Protein AF-A0A0A2TGH3-F1 (afdb_monomer)

pLDDT: mean 75.57, std 22.84, range [33.62, 98.5]

Nearest PDB structures (foldseek):
  4aca-assembly2_B  TM=1.864E-01  e=7.805E-01  Methanococcus maripaludis
  1w52-assembly1_X  TM=3.396E-01  e=7.929E+00  Equus caballus

Radius of gyration: 31.62 Å; Cα contacts (8 Å, |Δi|>4): 284; chains: 1; bounding box: 72×84×77 Å

Solvent-accessible surface area (backbone atoms only — not comparable to full-atom values): 11710 Å² total; per-residue (Å²): 134,77,78,82,55,63,47,76,42,52,28,31,42,58,49,90,92,53,73,42,41,33,41,36,36,44,36,71,84,21,36,36,40,34,44,32,42,36,69,66,49,50,81,80,49,62,92,92,52,72,50,38,43,33,31,28,42,18,45,100,79,68,79,51,41,38,62,57,34,63,39,43,78,77,56,95,45,29,30,39,26,70,43,74,49,97,58,85,51,84,83,54,88,36,46,36,32,20,42,30,44,84,93,65,76,51,52,46,85,84,41,62,64,48,31,27,50,61,71,80,78,60,101,78,72,86,78,74,88,82,84,91,80,79,90,83,91,76,87,83,84,88,76,88,82,87,82,89,84,86,89,86,90,81,86,90,82,87,88,88,84,90,87,85,84,84,86,87,92,86,84,89,88,84,84,85,83,90,134

Sequence (179 aa):
YNQGQARQLILQAAQQGIIGNGVATISPDNSFLLIANLPAPQTFLGQGQTGMYASYLVDDKGKTGFLAGVLRSVGNGVYRAHFHSQVPLHHYSRVVVSVENPAQLGQAPNGPIILKVKEPMGMMTFLTPMKNTATTVWGKISGLINGRKKPAINPEAAPISPELLQSLNQMDVDPEPKK

Structure (mmCIF, N/CA/C/O backbone):
data_AF-A0A0A2TGH3-F1
#
_entry.id   AF-A0A0A2TGH3-F1
#
loop_
_atom_site.group_PDB
_atom_site.id
_atom_site.type_symbol
_atom_site.label_atom_id
_atom_site.label_alt_id
_atom_site.label_comp_id
_atom_site.label_asym_id
_atom_site.label_entity_id
_atom_site.label_seq_id
_atom_site.pdbx_PDB_ins_code
_atom_site.Cartn_x
_atom_site.Cartn_y
_atom_site.Cartn_z
_atom_site.occupancy
_atom_site.B_iso_or_equiv
_atom_site.auth_seq_id
_atom_site.auth_comp_id
_atom_site.auth_asym_id
_atom_site.auth_atom_id
_atom_site.pdbx_PDB_model_num
ATOM 1 N N . TYR A 1 1 ? 21.082 -9.473 -12.783 1.00 45.28 1 TYR A N 1
ATOM 2 C CA . TYR A 1 1 ? 19.942 -8.557 -12.989 1.00 45.28 1 TYR A CA 1
ATOM 3 C C . TYR A 1 1 ? 18.894 -9.305 -13.811 1.00 45.28 1 TYR A C 1
ATOM 5 O O . TYR A 1 1 ? 19.107 -9.487 -14.997 1.00 45.28 1 TYR A O 1
ATOM 13 N N . ASN A 1 2 ? 17.819 -9.816 -13.197 1.00 49.53 2 ASN A N 1
ATOM 14 C CA . ASN A 1 2 ? 16.713 -10.458 -13.927 1.00 49.53 2 ASN A CA 1
ATOM 15 C C . ASN A 1 2 ? 15.704 -9.375 -14.333 1.00 49.53 2 ASN A C 1
ATOM 17 O O . ASN A 1 2 ? 14.806 -9.054 -13.564 1.00 49.53 2 ASN A O 1
ATOM 21 N N . GLN A 1 3 ? 15.887 -8.769 -15.509 1.00 58.94 3 GLN A N 1
ATOM 22 C CA . GLN A 1 3 ? 15.036 -7.671 -16.002 1.00 58.94 3 GLN A CA 1
ATOM 23 C C . GLN A 1 3 ? 13.631 -8.116 -16.465 1.00 58.94 3 GLN A C 1
ATOM 25 O O . GLN A 1 3 ? 12.808 -7.266 -16.777 1.00 58.94 3 GLN A O 1
ATOM 30 N N . GLY A 1 4 ? 13.331 -9.421 -16.490 1.00 67.44 4 GLY A N 1
ATOM 31 C CA . GLY A 1 4 ? 12.065 -9.948 -17.022 1.00 67.44 4 GLY A CA 1
ATOM 32 C C . GLY A 1 4 ? 11.062 -10.478 -15.993 1.00 67.44 4 GLY A C 1
ATOM 33 O O . GLY A 1 4 ? 9.988 -10.917 -16.387 1.00 67.44 4 GLY A O 1
ATOM 34 N N . GLN A 1 5 ? 11.384 -10.486 -14.697 1.00 82.31 5 GLN A N 1
ATOM 35 C CA . GLN A 1 5 ? 10.508 -11.074 -13.676 1.00 82.31 5 GLN A CA 1
ATOM 36 C C . GLN A 1 5 ? 9.927 -10.006 -12.756 1.00 82.31 5 GLN A C 1
ATOM 38 O O . GLN A 1 5 ? 10.646 -9.129 -12.274 1.00 82.31 5 GLN A O 1
ATOM 43 N N . ALA A 1 6 ? 8.623 -10.108 -12.493 1.0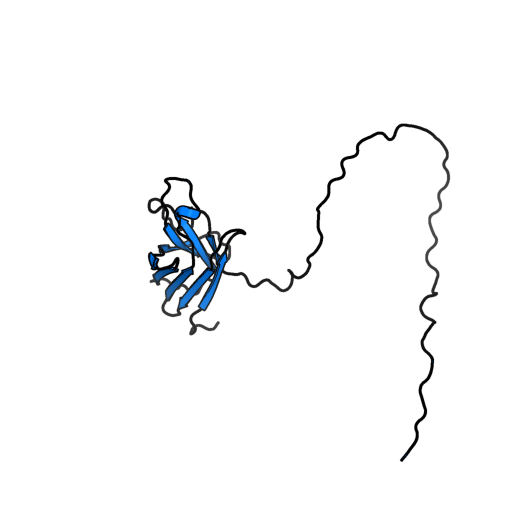0 88.12 6 ALA A N 1
ATOM 44 C CA . ALA A 1 6 ? 7.971 -9.297 -11.479 1.00 88.12 6 ALA A CA 1
ATOM 45 C C . ALA A 1 6 ? 8.606 -9.572 -10.109 1.00 88.12 6 ALA A C 1
ATOM 47 O O . ALA A 1 6 ? 8.783 -10.721 -9.701 1.00 88.12 6 ALA A O 1
ATOM 48 N N . ARG A 1 7 ? 8.966 -8.503 -9.400 1.00 91.62 7 ARG A N 1
ATOM 49 C CA . ARG A 1 7 ? 9.528 -8.571 -8.055 1.00 91.62 7 ARG A CA 1
ATOM 50 C C . ARG A 1 7 ? 8.394 -8.580 -7.048 1.00 91.62 7 ARG A C 1
ATOM 52 O O . ARG A 1 7 ? 7.662 -7.600 -6.932 1.00 91.62 7 ARG A O 1
ATOM 59 N N . GLN A 1 8 ? 8.307 -9.650 -6.274 1.00 94.25 8 GLN A N 1
ATOM 60 C CA . GLN A 1 8 ? 7.406 -9.733 -5.136 1.00 94.25 8 GLN A CA 1
ATOM 61 C C . GLN A 1 8 ? 8.137 -9.318 -3.853 1.00 94.25 8 GLN A C 1
ATOM 63 O O . GLN A 1 8 ? 9.238 -9.787 -3.568 1.00 94.25 8 GLN A O 1
ATOM 68 N N . LEU A 1 9 ? 7.518 -8.440 -3.073 1.00 94.12 9 LEU A N 1
ATOM 69 C CA . LEU A 1 9 ? 7.994 -7.961 -1.783 1.00 94.12 9 LEU A CA 1
ATOM 70 C C . LEU A 1 9 ? 6.972 -8.363 -0.724 1.00 94.12 9 LEU A C 1
ATOM 72 O O . LEU A 1 9 ? 5.796 -8.013 -0.820 1.00 94.12 9 LEU A O 1
ATOM 76 N N . ILE A 1 10 ? 7.414 -9.100 0.289 1.00 96.50 10 ILE A N 1
ATOM 77 C CA . ILE A 1 10 ? 6.561 -9.494 1.411 1.00 96.50 10 ILE A CA 1
ATOM 78 C C . ILE A 1 10 ? 6.609 -8.376 2.443 1.00 96.50 10 ILE A C 1
ATOM 80 O O . ILE A 1 10 ? 7.692 -7.965 2.851 1.00 96.50 10 ILE A O 1
ATOM 84 N N . LEU A 1 11 ? 5.450 -7.891 2.872 1.00 96.62 11 LEU A N 1
ATOM 85 C CA . LEU A 1 11 ? 5.320 -6.875 3.904 1.00 96.62 11 LEU A CA 1
ATOM 86 C C . LEU A 1 11 ? 4.866 -7.510 5.219 1.00 96.62 11 LEU A C 1
ATOM 88 O O . LEU A 1 11 ? 3.989 -8.375 5.248 1.00 96.62 11 LEU A O 1
ATOM 92 N N . GLN A 1 12 ? 5.444 -7.026 6.310 1.00 95.81 12 GLN A N 1
ATOM 93 C CA . GLN A 1 12 ? 5.114 -7.410 7.677 1.00 95.81 12 GLN A CA 1
ATOM 94 C C . GLN A 1 12 ? 4.811 -6.174 8.522 1.00 95.81 12 GLN A C 1
ATOM 96 O O . GLN A 1 12 ? 5.193 -5.056 8.161 1.00 95.81 12 GLN A O 1
ATOM 101 N N . ALA A 1 13 ? 4.167 -6.398 9.664 1.00 95.81 13 ALA A N 1
ATOM 102 C CA . ALA A 1 13 ? 3.980 -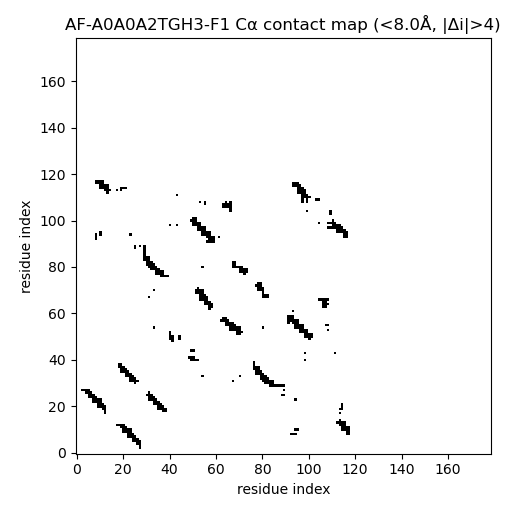5.399 10.703 1.00 95.81 13 ALA A CA 1
ATOM 103 C C . ALA A 1 13 ? 5.282 -4.632 10.996 1.00 95.81 13 ALA A C 1
ATOM 105 O O . ALA A 1 13 ? 6.345 -5.216 11.227 1.00 95.81 13 ALA A O 1
ATOM 106 N N . ALA A 1 14 ? 5.202 -3.305 10.967 1.00 92.81 14 ALA A N 1
ATOM 107 C CA . ALA A 1 14 ? 6.350 -2.439 11.195 1.00 92.81 14 ALA A CA 1
ATOM 108 C C . ALA A 1 14 ? 6.780 -2.409 12.668 1.00 92.81 14 ALA A C 1
ATOM 110 O O . ALA A 1 14 ? 7.953 -2.149 12.947 1.00 92.81 14 ALA A O 1
ATOM 111 N N . GLN A 1 15 ? 5.847 -2.691 13.582 1.00 90.19 15 GLN A N 1
ATOM 112 C CA . GLN A 1 15 ? 6.027 -2.675 15.032 1.00 90.19 15 GLN A CA 1
ATOM 113 C C . GLN A 1 15 ? 5.278 -3.845 15.684 1.00 90.19 15 GLN A C 1
ATOM 115 O O . GLN A 1 15 ? 4.330 -4.390 15.114 1.00 90.19 15 GLN A O 1
ATOM 120 N N . GLN A 1 16 ? 5.700 -4.227 16.891 1.00 87.25 16 GLN A N 1
ATOM 121 C CA . GLN A 1 16 ? 4.989 -5.222 17.697 1.00 87.25 16 GLN A CA 1
ATOM 122 C C . GLN A 1 16 ? 3.585 -4.714 18.060 1.00 87.25 16 GLN A C 1
ATOM 124 O O . GLN A 1 16 ? 3.392 -3.525 18.292 1.00 87.25 16 GLN A O 1
ATOM 129 N N . GLY A 1 17 ? 2.603 -5.618 18.094 1.00 87.38 17 GLY A N 1
ATOM 130 C CA . GLY A 1 17 ? 1.202 -5.286 18.387 1.00 87.38 17 GLY A CA 1
ATOM 131 C C . GLY A 1 17 ? 0.368 -4.875 17.169 1.00 87.38 17 GLY A C 1
ATOM 132 O O . GLY A 1 17 ? -0.855 -4.829 17.263 1.00 87.38 17 GLY A O 1
ATOM 133 N N . ILE A 1 18 ? 0.990 -4.649 16.008 1.00 92.12 18 ILE A N 1
ATOM 134 C CA . ILE A 1 18 ? 0.271 -4.464 14.745 1.00 92.12 18 ILE A CA 1
ATOM 135 C C . ILE A 1 18 ? -0.035 -5.839 14.147 1.00 92.12 18 ILE A C 1
ATOM 137 O O . ILE A 1 18 ? 0.873 -6.615 13.848 1.00 92.12 18 ILE A O 1
ATOM 141 N N . ILE A 1 19 ? -1.318 -6.132 13.942 1.00 93.19 19 ILE A N 1
ATOM 142 C CA . ILE A 1 19 ? -1.763 -7.331 13.227 1.00 93.19 19 ILE A CA 1
ATOM 143 C C . ILE A 1 19 ? -1.940 -6.950 11.763 1.00 93.19 19 ILE A C 1
ATOM 145 O O . ILE A 1 19 ? -2.837 -6.184 11.418 1.00 93.19 19 ILE A O 1
ATOM 149 N N . GLY A 1 20 ? -1.071 -7.467 10.903 1.00 95.19 20 GLY A N 1
ATOM 150 C CA . GLY A 1 20 ? -1.199 -7.241 9.476 1.00 95.19 20 GLY A CA 1
ATOM 151 C C . GLY A 1 20 ? -0.047 -7.796 8.663 1.00 95.19 20 GLY A C 1
ATOM 152 O O . GLY A 1 20 ? 1.081 -7.952 9.137 1.00 95.19 20 GLY A O 1
ATOM 153 N N . ASN A 1 21 ? -0.348 -8.079 7.407 1.00 97.00 21 ASN A N 1
ATOM 154 C CA . ASN A 1 21 ? 0.604 -8.558 6.422 1.00 97.00 21 ASN A CA 1
ATOM 155 C C . ASN A 1 21 ? 0.213 -8.048 5.041 1.00 97.00 21 ASN A C 1
ATOM 157 O O . ASN A 1 21 ? -0.927 -7.657 4.796 1.00 97.00 21 ASN A O 1
ATOM 161 N N . GLY A 1 22 ? 1.162 -8.064 4.119 1.00 97.50 22 GLY A N 1
ATOM 162 C CA . GLY A 1 22 ? 0.870 -7.690 2.749 1.00 97.50 22 GLY A CA 1
ATOM 163 C C . GLY A 1 22 ? 1.888 -8.223 1.771 1.00 97.50 22 GLY A C 1
ATOM 164 O O . GLY A 1 22 ? 2.916 -8.790 2.138 1.00 97.50 22 GLY A O 1
ATOM 165 N N . VAL A 1 23 ? 1.579 -8.027 0.504 1.00 98.00 23 VAL A N 1
ATOM 166 C CA . VAL A 1 23 ? 2.438 -8.365 -0.616 1.00 98.00 23 VAL A CA 1
ATOM 167 C C . VAL A 1 23 ? 2.372 -7.211 -1.598 1.00 98.00 23 VAL A C 1
ATOM 169 O O . VAL A 1 23 ? 1.283 -6.811 -2.009 1.00 98.00 23 VAL A O 1
ATOM 172 N N . ALA A 1 24 ? 3.535 -6.696 -1.979 1.00 97.06 24 ALA A N 1
ATOM 173 C CA . ALA A 1 24 ? 3.677 -5.795 -3.109 1.00 97.06 24 ALA A CA 1
ATOM 174 C C . ALA A 1 24 ? 4.308 -6.540 -4.284 1.00 97.06 24 ALA A C 1
ATOM 176 O O . ALA A 1 24 ? 5.195 -7.367 -4.097 1.00 97.06 24 ALA A O 1
ATOM 177 N N . THR A 1 25 ? 3.866 -6.238 -5.494 1.00 96.25 25 THR A N 1
ATOM 178 C CA . THR A 1 25 ? 4.426 -6.753 -6.739 1.00 96.25 25 THR A CA 1
ATOM 179 C C . THR A 1 25 ? 4.798 -5.564 -7.607 1.00 96.25 25 THR A C 1
ATOM 181 O O . THR A 1 25 ? 3.950 -4.716 -7.875 1.00 96.25 25 THR A O 1
ATOM 184 N N . ILE A 1 26 ? 6.064 -5.495 -8.013 1.00 94.12 26 ILE A N 1
ATOM 185 C CA . ILE A 1 26 ? 6.584 -4.520 -8.974 1.00 94.12 26 ILE A CA 1
ATOM 186 C C . ILE A 1 26 ? 6.898 -5.286 -10.251 1.00 94.12 26 ILE A C 1
ATOM 188 O O . ILE A 1 26 ? 7.810 -6.115 -10.276 1.00 94.12 26 ILE A O 1
ATOM 192 N N . SER A 1 27 ? 6.133 -5.026 -11.298 1.00 93.06 27 SER A N 1
ATOM 193 C CA . SER A 1 27 ? 6.267 -5.706 -12.580 1.00 93.06 27 SER A CA 1
ATOM 194 C C . SER A 1 27 ? 7.251 -4.973 -13.512 1.00 93.06 27 SER A C 1
ATOM 196 O O . SER A 1 27 ? 7.487 -3.773 -13.341 1.00 93.06 27 SER A O 1
ATOM 198 N N . PRO A 1 28 ? 7.852 -5.666 -14.502 1.00 90.94 28 PRO A N 1
ATOM 199 C CA . PRO A 1 28 ? 8.794 -5.053 -15.449 1.00 90.94 28 PRO A CA 1
ATOM 200 C C . PRO A 1 28 ? 8.176 -3.965 -16.336 1.00 90.94 28 PRO A C 1
ATOM 202 O O . PRO A 1 28 ? 8.888 -3.110 -16.852 1.00 90.94 28 PRO A O 1
ATOM 205 N N . ASP A 1 29 ? 6.855 -3.983 -16.494 1.00 92.06 29 ASP A N 1
ATOM 206 C CA . ASP A 1 29 ? 6.056 -2.988 -17.211 1.00 92.06 29 ASP A CA 1
ATOM 207 C C . ASP A 1 29 ? 5.794 -1.714 -16.383 1.00 92.06 29 ASP A C 1
ATOM 209 O O . ASP A 1 29 ? 4.963 -0.905 -16.769 1.00 92.06 29 ASP A O 1
ATOM 213 N N . ASN A 1 30 ? 6.471 -1.525 -15.245 1.00 92.75 30 ASN A N 1
ATOM 214 C CA . ASN A 1 30 ? 6.256 -0.417 -14.304 1.00 92.75 30 ASN A CA 1
ATOM 215 C C . ASN A 1 30 ? 4.874 -0.398 -13.634 1.00 92.75 30 ASN A C 1
ATOM 217 O O . ASN A 1 30 ? 4.466 0.624 -13.073 1.00 92.75 30 ASN A O 1
ATOM 221 N N . SER A 1 31 ? 4.173 -1.531 -13.632 1.00 94.44 31 SER A N 1
ATOM 222 C CA . SER A 1 31 ? 2.960 -1.706 -12.841 1.00 94.44 31 SER A CA 1
ATOM 223 C C . SER A 1 31 ? 3.304 -2.079 -11.397 1.00 94.44 31 SER A C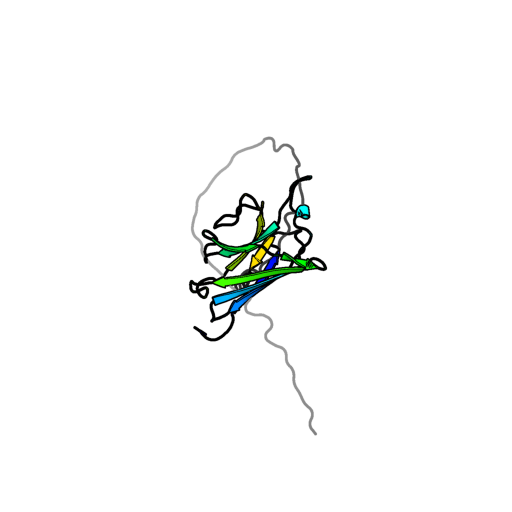 1
ATOM 225 O O . SER A 1 31 ? 4.195 -2.889 -11.127 1.00 94.44 31 SER A O 1
ATOM 227 N N . PHE A 1 32 ? 2.568 -1.499 -10.454 1.00 96.06 32 PHE A N 1
ATOM 228 C CA . PHE A 1 32 ? 2.652 -1.806 -9.033 1.00 96.06 32 PHE A CA 1
ATOM 229 C C . PHE A 1 32 ? 1.299 -2.277 -8.521 1.00 96.06 32 PHE A C 1
ATOM 231 O O . PHE A 1 32 ? 0.269 -1.639 -8.747 1.00 96.06 32 PHE A O 1
ATOM 238 N N . LEU A 1 33 ? 1.319 -3.367 -7.765 1.00 97.25 33 LEU A N 1
ATOM 239 C CA . LEU A 1 33 ? 0.159 -3.901 -7.070 1.00 97.25 33 LEU A CA 1
ATOM 240 C C . LEU A 1 33 ? 0.531 -4.172 -5.620 1.00 97.25 33 LEU A C 1
ATOM 242 O O . LEU A 1 33 ? 1.493 -4.885 -5.358 1.00 97.25 33 LEU A O 1
ATOM 246 N N . LEU A 1 34 ? -0.264 -3.675 -4.680 1.00 98.25 34 LEU A N 1
ATOM 247 C CA . LEU A 1 34 ? -0.147 -4.016 -3.270 1.00 98.25 34 LEU A CA 1
ATOM 248 C C . LEU A 1 34 ? -1.477 -4.534 -2.747 1.00 98.25 34 LEU A C 1
ATOM 250 O O . LEU A 1 34 ? -2.517 -3.914 -2.958 1.00 98.25 34 LEU A O 1
ATOM 254 N N . ILE A 1 35 ? -1.421 -5.662 -2.046 1.00 98.19 35 ILE A N 1
ATOM 255 C CA . ILE A 1 35 ? -2.544 -6.253 -1.320 1.00 98.19 35 ILE A CA 1
ATOM 256 C C . ILE A 1 35 ? -2.105 -6.418 0.130 1.00 98.19 35 ILE A C 1
ATOM 258 O O . ILE A 1 35 ? -1.049 -6.990 0.395 1.00 98.19 35 ILE A O 1
ATOM 262 N N . ALA A 1 36 ? -2.904 -5.921 1.067 1.00 98.25 36 ALA A N 1
ATOM 263 C CA . ALA A 1 36 ? -2.624 -6.005 2.492 1.00 98.25 36 ALA A CA 1
ATOM 264 C C . ALA A 1 36 ? -3.862 -6.452 3.265 1.00 98.25 36 ALA A C 1
ATOM 266 O O . ALA A 1 36 ? -4.969 -6.028 2.949 1.00 98.25 36 ALA A O 1
ATOM 267 N N . ASN A 1 37 ? -3.664 -7.281 4.284 1.00 98.06 37 ASN A N 1
ATOM 268 C CA . ASN A 1 37 ? -4.662 -7.577 5.298 1.00 98.06 37 ASN A CA 1
ATOM 269 C C . ASN A 1 37 ? -4.326 -6.755 6.544 1.00 98.06 37 ASN A C 1
ATOM 271 O O . ASN A 1 37 ? -3.246 -6.901 7.123 1.00 98.06 37 ASN A O 1
ATOM 275 N N . LEU A 1 38 ? -5.223 -5.841 6.888 1.00 97.06 38 LEU A N 1
ATOM 276 C CA . LEU A 1 38 ? -5.057 -4.836 7.922 1.00 97.06 38 LEU A CA 1
ATOM 277 C C . LEU A 1 38 ? -6.397 -4.595 8.632 1.00 97.06 38 LEU A C 1
ATOM 279 O O . LEU A 1 38 ? -7.461 -4.713 8.021 1.00 97.06 38 LEU A O 1
ATOM 283 N N . PRO A 1 39 ? -6.383 -4.190 9.910 1.00 95.81 39 PRO A N 1
ATOM 284 C CA . PRO A 1 39 ? -7.582 -3.681 10.564 1.00 95.81 39 PRO A CA 1
ATOM 285 C C . PRO A 1 39 ? -8.045 -2.365 9.911 1.00 95.81 39 PRO A C 1
ATOM 287 O O . PRO A 1 39 ? -7.428 -1.845 8.979 1.00 95.81 39 PRO A O 1
ATOM 290 N N . ALA A 1 40 ? -9.159 -1.803 10.375 1.00 94.88 40 ALA A N 1
ATOM 291 C CA . ALA A 1 40 ? -9.605 -0.489 9.915 1.00 94.88 40 ALA A CA 1
ATOM 292 C C . ALA A 1 40 ? -8.549 0.594 10.246 1.00 94.88 40 ALA A C 1
ATOM 294 O O . ALA A 1 40 ? -8.024 0.564 11.353 1.00 94.88 40 ALA A O 1
ATOM 295 N N . PRO A 1 41 ? -8.244 1.568 9.362 1.00 94.62 41 PRO A N 1
ATOM 296 C CA . PRO A 1 41 ? -7.229 2.600 9.624 1.00 94.62 41 PRO A CA 1
ATOM 297 C C . PRO A 1 41 ? -7.410 3.332 10.960 1.00 94.62 41 PRO A C 1
ATOM 299 O O . PRO A 1 41 ? -6.440 3.727 11.601 1.00 94.62 41 PRO A O 1
ATOM 302 N N . GLN A 1 42 ? -8.663 3.476 11.399 1.00 93.12 42 GLN A N 1
ATOM 303 C CA . GLN A 1 42 ? -9.047 4.124 12.650 1.00 93.12 42 GLN A CA 1
ATOM 304 C C . GLN A 1 42 ? -8.470 3.425 13.888 1.00 93.12 42 GLN A C 1
ATOM 306 O O . GLN A 1 42 ? -8.328 4.073 14.918 1.00 93.12 42 GLN A O 1
ATOM 311 N N . THR A 1 43 ? -8.090 2.143 13.812 1.00 92.56 43 THR A N 1
ATOM 312 C CA . THR A 1 43 ? -7.473 1.435 14.948 1.00 92.56 43 THR A CA 1
ATOM 313 C C . THR A 1 43 ? -6.098 1.977 15.320 1.00 92.56 43 THR A C 1
ATOM 315 O O . THR A 1 43 ? -5.602 1.681 16.401 1.00 92.56 43 THR A O 1
ATOM 318 N N . PHE A 1 44 ? -5.467 2.741 14.426 1.00 91.56 44 PHE A N 1
ATOM 319 C CA . PHE A 1 44 ? -4.135 3.314 14.621 1.00 91.56 44 PHE A CA 1
ATOM 320 C C . PHE A 1 44 ? -4.164 4.817 14.911 1.00 91.56 44 PHE A C 1
ATOM 322 O O . PHE A 1 44 ? -3.112 5.450 14.974 1.00 91.56 44 PHE A O 1
ATOM 329 N N . LEU A 1 45 ? -5.358 5.390 15.062 1.00 90.31 45 LEU A N 1
ATOM 330 C CA . LEU A 1 45 ? -5.574 6.822 15.222 1.00 90.31 45 LEU A CA 1
ATOM 331 C C . LEU A 1 45 ? -6.307 7.128 16.529 1.00 90.31 45 LEU A C 1
ATOM 333 O O . LEU A 1 45 ? -6.893 6.252 17.164 1.00 90.31 45 LEU A O 1
ATOM 337 N N . GLY A 1 46 ? -6.280 8.399 16.931 1.00 87.69 46 GLY A N 1
ATOM 338 C CA . GLY A 1 46 ? -7.061 8.881 18.067 1.00 87.69 46 GLY A CA 1
ATOM 339 C C . GLY A 1 46 ? -8.568 8.875 17.789 1.00 87.69 46 GLY A C 1
ATOM 340 O O . GLY A 1 46 ? -9.014 8.856 16.639 1.00 87.69 46 GLY A O 1
ATOM 341 N N . GLN A 1 47 ? -9.376 8.937 18.851 1.00 87.69 47 GLN A N 1
ATOM 342 C CA . GLN A 1 47 ? -10.833 9.038 18.719 1.00 87.69 47 GLN A CA 1
ATOM 343 C C . GLN A 1 47 ? -11.234 10.249 17.860 1.00 87.69 47 GLN A C 1
ATOM 345 O O . GLN A 1 47 ? -10.707 11.347 18.027 1.00 87.69 47 GLN A O 1
ATOM 350 N N . GLY A 1 48 ? -12.168 10.037 16.928 1.00 85.06 48 GLY A N 1
ATOM 351 C CA . GLY A 1 48 ? -12.663 11.075 16.015 1.00 85.06 48 GLY A CA 1
ATOM 352 C C . GLY A 1 48 ? -11.740 11.400 14.835 1.00 85.06 48 GLY A C 1
ATOM 353 O O . GLY A 1 48 ? -12.127 12.180 13.966 1.00 85.06 48 GLY A O 1
ATOM 354 N N . GLN A 1 49 ? -10.550 10.799 14.756 1.00 88.88 49 GLN A N 1
ATOM 355 C CA . GLN A 1 49 ? -9.662 10.977 13.612 1.00 88.88 49 GLN A CA 1
ATOM 356 C C . GLN A 1 49 ? -10.061 10.059 12.455 1.00 88.88 49 GLN A C 1
ATOM 358 O O . GLN A 1 49 ? -10.451 8.904 12.634 1.00 88.88 49 GLN A O 1
ATOM 363 N N . THR A 1 50 ? -9.930 10.583 11.240 1.00 90.31 50 THR A N 1
ATOM 364 C CA . THR A 1 50 ? -10.101 9.812 10.012 1.00 90.31 50 THR A CA 1
ATOM 365 C C . THR A 1 50 ? -8.747 9.622 9.355 1.00 90.31 50 THR A C 1
ATOM 367 O O . THR A 1 50 ? -7.907 10.520 9.353 1.00 90.31 50 THR A O 1
ATOM 370 N N . GLY A 1 51 ? -8.532 8.439 8.796 1.00 93.88 51 GLY A N 1
ATOM 371 C CA . GLY A 1 51 ? -7.336 8.165 8.025 1.00 93.88 51 GLY A CA 1
ATOM 372 C C . GLY A 1 51 ? -7.569 7.077 7.005 1.00 93.88 51 GLY A C 1
ATOM 373 O O . GLY A 1 51 ? -8.609 6.412 6.974 1.00 93.88 51 GLY A O 1
ATOM 374 N N . MET A 1 52 ? -6.577 6.927 6.150 1.00 96.25 52 MET A N 1
ATOM 375 C CA . MET A 1 52 ? -6.545 5.950 5.080 1.00 96.25 52 MET A CA 1
ATOM 376 C C . MET A 1 52 ? -5.177 5.302 5.029 1.00 96.25 52 MET A C 1
ATOM 378 O O . MET A 1 52 ? -4.181 5.908 5.408 1.00 96.25 52 MET A O 1
ATOM 382 N N . TYR A 1 53 ? -5.116 4.082 4.515 1.00 97.81 53 TYR A N 1
ATOM 383 C CA . TYR A 1 53 ? -3.825 3.502 4.196 1.00 97.81 53 TYR A CA 1
ATOM 384 C C . TYR A 1 53 ? -3.292 4.096 2.899 1.00 97.81 53 TYR A C 1
ATOM 386 O O . TYR A 1 53 ? -4.000 4.142 1.891 1.00 97.81 53 TYR A O 1
ATOM 394 N N . ALA A 1 54 ? -2.023 4.475 2.910 1.00 97.31 54 ALA A N 1
ATOM 395 C CA . ALA A 1 54 ? -1.280 4.860 1.725 1.00 97.31 54 ALA A CA 1
ATOM 396 C C . ALA A 1 54 ? -0.014 4.011 1.616 1.00 97.31 54 ALA A C 1
ATOM 398 O O . ALA A 1 54 ? 0.628 3.681 2.612 1.00 97.31 54 ALA A O 1
ATOM 399 N N . SER A 1 55 ? 0.312 3.621 0.390 1.00 96.81 55 SER A N 1
ATOM 400 C CA . SER A 1 55 ? 1.530 2.889 0.065 1.00 96.81 55 SER A CA 1
ATOM 401 C C . SER A 1 55 ? 2.565 3.841 -0.506 1.00 96.81 55 SER A C 1
ATOM 403 O O . SER A 1 55 ? 2.250 4.678 -1.353 1.00 96.81 55 SER A O 1
ATOM 405 N N . TYR A 1 56 ? 3.805 3.677 -0.062 1.00 95.31 56 TYR A N 1
ATOM 406 C CA . TYR A 1 56 ? 4.937 4.461 -0.524 1.00 95.31 56 TYR A CA 1
ATOM 407 C C . TYR A 1 56 ? 6.057 3.536 -0.972 1.00 95.31 56 TYR A C 1
ATOM 409 O O . TYR A 1 56 ? 6.448 2.619 -0.245 1.00 95.31 56 TYR A O 1
ATOM 417 N N . LEU A 1 57 ? 6.582 3.798 -2.163 1.00 93.50 57 LEU A N 1
ATOM 418 C CA . LEU A 1 57 ? 7.845 3.237 -2.623 1.00 93.50 57 LEU A CA 1
ATOM 419 C C . LEU A 1 57 ? 8.955 4.097 -2.037 1.00 93.50 57 LEU A C 1
ATOM 421 O O . LEU A 1 57 ? 8.969 5.306 -2.254 1.00 93.50 57 LEU A O 1
ATOM 425 N N . VAL A 1 58 ? 9.849 3.493 -1.263 1.00 90.19 58 VAL A N 1
ATOM 426 C CA . VAL A 1 58 ? 10.915 4.224 -0.569 1.00 90.19 58 VAL A CA 1
ATOM 427 C C . VAL A 1 58 ? 12.278 3.781 -1.067 1.00 90.19 58 VAL A C 1
ATOM 429 O O . VAL A 1 58 ? 12.457 2.637 -1.493 1.00 90.19 58 VAL A O 1
ATOM 432 N N . ASP A 1 59 ? 13.235 4.704 -1.032 1.00 81.94 59 ASP A N 1
ATOM 433 C CA . ASP A 1 59 ? 14.623 4.397 -1.365 1.00 81.94 59 ASP A CA 1
ATOM 434 C C . ASP A 1 59 ? 15.236 3.375 -0.387 1.00 81.94 59 ASP A C 1
ATOM 436 O O . ASP A 1 59 ? 14.695 3.081 0.685 1.00 81.94 59 ASP A O 1
ATOM 440 N N . ASP A 1 60 ? 16.410 2.842 -0.730 1.00 76.50 60 ASP A N 1
ATOM 441 C CA . ASP A 1 60 ? 17.130 1.873 0.109 1.00 76.50 60 ASP A CA 1
ATOM 442 C C . ASP A 1 60 ? 17.515 2.430 1.491 1.00 76.50 60 ASP A C 1
ATOM 444 O O . ASP A 1 60 ? 17.885 1.675 2.387 1.00 76.50 60 ASP A O 1
ATOM 448 N N . LYS A 1 61 ? 17.439 3.749 1.692 1.00 71.00 61 LYS A N 1
ATOM 449 C CA . LYS A 1 61 ? 17.712 4.399 2.979 1.00 71.00 61 LYS A CA 1
ATOM 450 C C . LYS A 1 61 ? 16.430 4.663 3.775 1.00 71.00 61 LYS A C 1
ATOM 452 O O . LYS A 1 61 ? 16.531 5.079 4.925 1.00 71.00 61 LYS A O 1
ATOM 457 N N . GLY A 1 62 ? 15.251 4.429 3.191 1.00 68.00 62 GLY A N 1
ATOM 458 C CA . GLY A 1 62 ? 13.951 4.802 3.743 1.00 68.00 62 GLY A CA 1
ATOM 459 C C . GLY A 1 62 ? 13.780 6.311 3.952 1.00 68.00 62 GLY A C 1
ATOM 460 O O . GLY A 1 62 ? 12.937 6.707 4.750 1.00 68.00 62 GLY A O 1
ATOM 461 N N . LYS A 1 63 ? 14.610 7.148 3.310 1.00 67.38 63 LYS A N 1
ATOM 462 C CA . LYS A 1 63 ? 14.667 8.602 3.554 1.00 67.38 63 LYS A CA 1
ATOM 463 C C . LYS A 1 63 ? 13.767 9.383 2.618 1.00 67.38 63 LYS A C 1
ATOM 465 O O . LYS A 1 63 ? 13.179 10.379 3.025 1.00 67.38 63 LYS A O 1
ATOM 470 N N . THR A 1 64 ? 13.690 8.948 1.369 1.00 74.06 64 THR A N 1
ATOM 471 C CA . THR A 1 64 ? 12.804 9.539 0.374 1.00 74.06 64 THR A CA 1
ATOM 472 C C . THR A 1 64 ? 11.779 8.506 -0.058 1.00 74.06 64 THR A C 1
ATOM 474 O O . THR A 1 64 ? 12.067 7.308 -0.134 1.00 74.06 64 THR A O 1
ATOM 477 N N . GLY A 1 65 ? 10.558 8.981 -0.275 1.00 79.31 65 GLY A N 1
ATOM 478 C CA . GLY A 1 65 ? 9.437 8.170 -0.707 1.00 79.31 6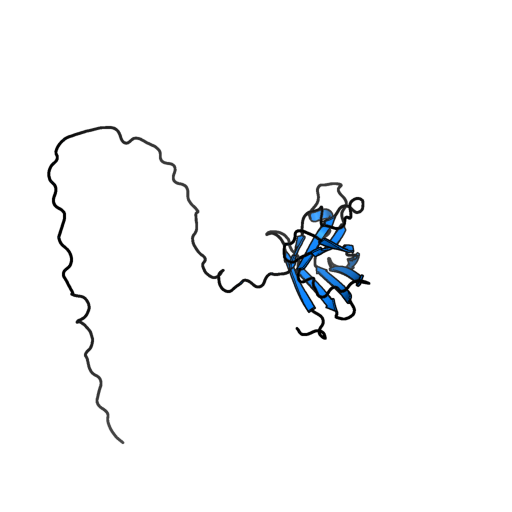5 GLY A CA 1
ATOM 479 C C . GLY A 1 65 ? 8.753 8.784 -1.915 1.00 79.31 65 GLY A C 1
ATOM 480 O O . GLY A 1 65 ? 8.900 9.974 -2.195 1.00 79.31 65 GLY A O 1
ATOM 481 N N . PHE A 1 66 ? 8.001 7.947 -2.614 1.00 88.50 66 PHE A N 1
ATOM 482 C CA . PHE A 1 66 ? 7.010 8.336 -3.600 1.00 88.50 66 PHE A CA 1
ATOM 483 C C . PHE A 1 66 ? 5.687 7.647 -3.260 1.00 88.50 66 PHE A C 1
ATOM 485 O O . PHE A 1 66 ? 5.670 6.447 -2.968 1.00 88.50 66 PHE A O 1
ATOM 492 N N . LEU A 1 67 ? 4.581 8.392 -3.311 1.00 93.38 67 LEU A N 1
ATOM 493 C CA . LEU A 1 67 ? 3.236 7.864 -3.092 1.00 93.38 67 LEU A CA 1
ATOM 494 C C . LEU A 1 67 ? 2.850 6.913 -4.232 1.00 93.38 67 LEU A C 1
ATOM 496 O O . LEU A 1 67 ? 2.446 7.340 -5.309 1.00 93.38 67 LEU A O 1
ATOM 500 N N . ALA A 1 68 ? 2.926 5.613 -3.958 1.00 93.75 68 ALA A N 1
ATOM 501 C CA . ALA A 1 68 ? 2.489 4.555 -4.864 1.00 93.75 68 ALA A CA 1
ATOM 502 C C . ALA A 1 68 ? 0.958 4.468 -4.944 1.00 93.75 68 ALA A C 1
ATOM 504 O O . ALA A 1 68 ? 0.391 4.028 -5.938 1.00 93.75 68 ALA A O 1
ATOM 505 N N . GLY A 1 69 ? 0.259 4.918 -3.907 1.00 94.62 69 GLY A N 1
ATOM 506 C CA . GLY A 1 69 ? -1.180 5.119 -3.976 1.00 94.62 69 GLY A CA 1
ATOM 507 C C . GLY A 1 69 ? -1.896 4.774 -2.689 1.00 94.62 69 GLY A C 1
ATOM 508 O O . GLY A 1 69 ? -1.380 4.084 -1.807 1.00 94.62 69 GLY A O 1
ATOM 509 N N . VAL A 1 70 ? -3.123 5.265 -2.609 1.00 96.75 70 VAL A N 1
ATOM 510 C CA . VAL A 1 70 ? -4.045 5.008 -1.508 1.00 96.75 70 VAL A CA 1
ATOM 511 C C . VAL A 1 70 ? -4.613 3.601 -1.640 1.00 96.75 70 VAL A C 1
ATOM 513 O O . VAL A 1 70 ? -5.124 3.229 -2.700 1.00 96.75 70 VAL A O 1
ATOM 516 N N . LEU A 1 71 ? -4.577 2.824 -0.560 1.00 98.00 71 LEU A N 1
ATOM 517 C CA . LEU A 1 71 ? -5.183 1.505 -0.567 1.00 98.00 71 LEU A CA 1
ATOM 518 C C . LEU A 1 71 ? -6.697 1.630 -0.371 1.00 98.00 71 LEU A C 1
ATOM 520 O O . LEU A 1 71 ? -7.194 2.238 0.579 1.00 98.00 71 LEU A O 1
ATOM 524 N N . ARG A 1 72 ? -7.447 0.997 -1.266 1.00 97.44 72 ARG A N 1
ATOM 525 C CA . ARG A 1 72 ? -8.906 0.905 -1.216 1.00 97.44 72 ARG A CA 1
ATOM 526 C C . ARG A 1 72 ? -9.304 -0.381 -0.506 1.00 97.44 72 ARG A C 1
ATOM 528 O O . ARG A 1 72 ? -8.721 -1.428 -0.778 1.00 97.44 72 ARG A O 1
ATOM 535 N N . SER A 1 73 ? -10.296 -0.310 0.378 1.00 96.75 73 SER A N 1
ATOM 536 C CA . SER A 1 73 ? -10.872 -1.514 0.983 1.00 96.75 73 SER A CA 1
ATOM 537 C C . SER A 1 73 ? -11.539 -2.363 -0.098 1.00 96.75 73 SER A C 1
ATOM 539 O O . SER A 1 73 ? -12.307 -1.839 -0.907 1.00 96.75 73 SER A O 1
ATOM 541 N N . VAL A 1 74 ? -11.233 -3.658 -0.114 1.00 96.00 74 VAL A N 1
ATOM 542 C CA . VAL A 1 74 ? -11.886 -4.658 -0.975 1.00 96.00 74 VAL A CA 1
ATOM 543 C C . VAL A 1 74 ? -12.758 -5.631 -0.167 1.00 96.00 74 VAL A C 1
ATOM 545 O O . VAL A 1 74 ? -13.336 -6.548 -0.740 1.00 96.00 74 VAL A O 1
ATOM 548 N N . GLY A 1 75 ? -12.883 -5.408 1.149 1.00 93.88 75 GLY A N 1
ATOM 549 C CA . GLY A 1 75 ? -13.683 -6.216 2.076 1.00 93.88 75 GLY A CA 1
ATOM 550 C C . GLY A 1 75 ? -12.840 -7.067 3.032 1.00 93.88 75 GLY A C 1
ATOM 551 O O . GLY A 1 75 ? -11.687 -7.378 2.752 1.00 93.88 75 GLY A O 1
ATOM 552 N N . ASN A 1 76 ? -13.419 -7.439 4.180 1.00 94.00 76 ASN A N 1
ATOM 553 C CA . ASN A 1 76 ? -12.826 -8.356 5.170 1.00 94.00 76 ASN A CA 1
ATOM 554 C C . ASN A 1 76 ? -11.413 -7.974 5.657 1.00 94.00 76 ASN A C 1
ATOM 556 O O . ASN A 1 76 ? -10.557 -8.837 5.821 1.00 94.00 76 ASN A O 1
ATOM 560 N N . GLY A 1 77 ? -11.149 -6.678 5.851 1.00 95.06 77 GLY A N 1
ATOM 561 C CA . GLY A 1 77 ? -9.822 -6.194 6.258 1.00 95.06 77 GLY A CA 1
ATOM 562 C C . GLY A 1 77 ? -8.773 -6.236 5.143 1.00 95.06 77 GLY A C 1
ATOM 563 O O . GLY A 1 77 ? -7.613 -5.920 5.376 1.00 95.06 77 GLY A O 1
ATOM 564 N N . VAL A 1 78 ? -9.155 -6.588 3.914 1.00 98.06 78 VAL A N 1
ATOM 565 C CA . VAL A 1 78 ? -8.250 -6.570 2.769 1.00 98.06 78 VAL A CA 1
ATOM 566 C C . VAL A 1 78 ? -8.296 -5.203 2.094 1.00 98.06 78 VAL A C 1
ATOM 568 O O . VAL A 1 78 ? -9.360 -4.639 1.825 1.00 98.06 78 VAL A O 1
ATOM 571 N N . TYR A 1 79 ? -7.115 -4.685 1.786 1.00 98.50 79 TYR A N 1
ATOM 572 C CA . TYR A 1 79 ? -6.889 -3.401 1.146 1.00 98.50 79 TYR A CA 1
ATOM 573 C C . TYR A 1 79 ? -5.994 -3.577 -0.075 1.00 98.50 79 TYR A C 1
ATOM 575 O O . TYR A 1 79 ? -5.040 -4.357 -0.047 1.00 98.50 79 TYR A O 1
ATOM 583 N N . ARG A 1 80 ? -6.288 -2.841 -1.149 1.00 98.19 80 ARG A N 1
ATOM 584 C CA . ARG A 1 80 ? -5.561 -2.930 -2.417 1.00 98.19 80 ARG A CA 1
ATOM 585 C C . ARG A 1 80 ? -5.176 -1.558 -2.949 1.00 98.19 80 ARG A C 1
ATOM 587 O O . ARG A 1 80 ? -6.028 -0.677 -3.039 1.00 98.19 80 ARG A O 1
ATOM 594 N N . ALA A 1 81 ? -3.929 -1.411 -3.377 1.00 97.81 81 ALA A N 1
ATOM 595 C CA . ALA A 1 81 ? -3.468 -0.292 -4.192 1.00 97.81 81 ALA A CA 1
ATOM 596 C C . ALA A 1 81 ? -2.936 -0.822 -5.527 1.00 97.81 81 ALA A C 1
ATOM 598 O O . ALA A 1 81 ? -2.305 -1.876 -5.575 1.00 97.81 81 ALA A O 1
ATOM 599 N N . HIS A 1 82 ? -3.215 -0.101 -6.606 1.00 96.62 82 HIS A N 1
ATOM 600 C CA . HIS A 1 82 ? -2.697 -0.399 -7.934 1.00 96.62 82 HIS A CA 1
ATOM 601 C C . HIS A 1 82 ? -2.410 0.912 -8.652 1.00 96.62 82 HIS A C 1
ATOM 603 O O . HIS A 1 82 ? -3.267 1.798 -8.662 1.00 96.62 82 HIS A O 1
ATOM 609 N N . PHE A 1 83 ? -1.240 1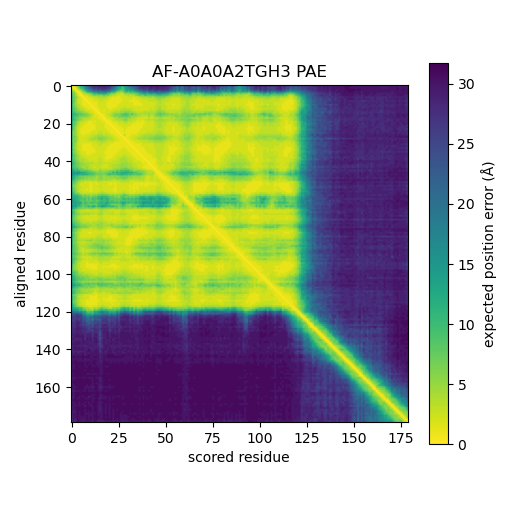.013 -9.271 1.00 94.44 83 PHE A N 1
ATOM 610 C CA . PHE A 1 83 ? -0.930 2.109 -10.176 1.00 94.44 83 PHE A CA 1
ATOM 611 C C . PHE A 1 83 ? 0.071 1.657 -11.235 1.00 94.44 83 PHE A C 1
ATOM 613 O O . PHE A 1 83 ? 0.775 0.661 -11.069 1.00 94.44 83 PHE A O 1
ATOM 620 N N . HIS A 1 84 ? 0.129 2.419 -12.318 1.00 95.06 84 HIS A N 1
ATOM 621 C CA . HIS A 1 84 ? 1.092 2.232 -13.388 1.00 95.06 84 HIS A CA 1
ATOM 622 C C . HIS A 1 84 ? 1.956 3.488 -13.481 1.00 95.06 84 HIS A C 1
ATOM 624 O O . HIS A 1 84 ? 1.431 4.599 -13.589 1.00 95.06 84 HIS A O 1
ATOM 630 N N . SER A 1 85 ? 3.270 3.319 -13.376 1.00 91.50 85 SER A N 1
ATOM 631 C CA . SER A 1 85 ? 4.217 4.429 -13.351 1.00 91.50 85 SER A CA 1
ATOM 632 C C . SER A 1 85 ? 4.723 4.760 -14.750 1.00 91.50 85 SER A C 1
ATOM 634 O O . SER A 1 85 ? 5.103 3.872 -15.507 1.00 91.50 85 SER A O 1
ATOM 636 N N . GLN A 1 86 ? 4.825 6.052 -15.062 1.00 90.31 86 GLN A N 1
ATOM 637 C CA . GLN A 1 86 ? 5.534 6.519 -16.260 1.00 90.31 86 GLN A CA 1
ATOM 638 C C . GLN A 1 86 ? 7.059 6.446 -16.100 1.00 90.31 86 GLN A C 1
ATOM 640 O O . GLN A 1 86 ? 7.787 6.454 -17.089 1.00 90.31 86 GLN A O 1
ATOM 645 N N . VAL A 1 87 ? 7.547 6.381 -14.856 1.00 88.19 87 VAL A N 1
ATOM 646 C CA . VAL A 1 87 ? 8.975 6.268 -14.539 1.00 88.19 87 VAL A CA 1
ATOM 647 C C . VAL A 1 87 ? 9.335 4.847 -14.096 1.00 88.19 87 VAL A C 1
ATOM 649 O O . VAL A 1 87 ? 8.518 4.195 -13.434 1.00 88.19 87 VAL A O 1
ATOM 652 N N . PRO A 1 88 ? 10.550 4.358 -14.404 1.00 89.50 88 PRO A N 1
ATOM 653 C CA . PRO A 1 88 ? 10.936 2.997 -14.064 1.00 89.50 88 PRO A CA 1
ATOM 654 C C . PRO A 1 88 ? 10.924 2.705 -12.556 1.00 89.50 88 PRO A C 1
ATOM 656 O O . PRO A 1 88 ? 11.573 3.399 -11.777 1.00 89.50 88 PRO A O 1
ATOM 659 N N . LEU A 1 89 ? 10.239 1.631 -12.143 1.00 89.31 89 LEU A N 1
ATOM 660 C CA . LEU A 1 89 ? 10.102 1.267 -10.719 1.00 89.31 89 LEU A CA 1
ATOM 661 C C . LEU A 1 89 ? 11.158 0.274 -10.210 1.00 89.31 89 LEU A C 1
ATOM 663 O O . LEU A 1 89 ? 11.234 -0.002 -9.014 1.00 89.31 89 LEU A O 1
ATOM 667 N N . HIS A 1 90 ? 11.988 -0.275 -11.096 1.00 83.06 90 HIS A N 1
ATOM 668 C CA . HIS A 1 90 ? 12.893 -1.390 -10.787 1.00 83.06 90 HIS A CA 1
ATOM 669 C C . HIS A 1 90 ? 13.963 -1.077 -9.722 1.00 83.06 90 HIS A C 1
ATOM 671 O O . HIS A 1 90 ? 14.479 -1.997 -9.073 1.00 83.06 90 HIS A O 1
ATOM 677 N N . HIS A 1 91 ? 14.272 0.207 -9.519 1.00 84.94 91 HIS A N 1
ATOM 678 C CA . HIS A 1 91 ? 15.191 0.682 -8.483 1.00 84.94 91 HIS A CA 1
ATOM 679 C C . HIS A 1 91 ? 14.607 0.570 -7.069 1.00 84.94 91 HIS A C 1
ATOM 681 O O . HIS A 1 91 ? 15.363 0.485 -6.107 1.00 84.94 91 HIS A O 1
ATOM 687 N N . TYR A 1 92 ? 13.280 0.524 -6.924 1.00 88.31 92 TYR A N 1
ATOM 688 C CA . TYR A 1 92 ? 12.647 0.419 -5.616 1.00 88.31 92 TYR A CA 1
ATOM 689 C C . TYR A 1 92 ? 12.661 -1.027 -5.120 1.00 88.31 92 TYR A C 1
ATOM 691 O O . TYR A 1 92 ? 12.118 -1.948 -5.738 1.00 88.31 92 TYR A O 1
ATOM 699 N N . SER A 1 93 ? 13.303 -1.232 -3.975 1.00 88.19 93 SER A N 1
ATOM 700 C CA . SER A 1 93 ? 13.364 -2.520 -3.278 1.00 88.19 93 SER A CA 1
ATOM 701 C C . SER A 1 93 ? 12.500 -2.542 -2.011 1.00 88.19 93 SER A C 1
ATOM 703 O O . SER A 1 93 ? 12.284 -3.600 -1.419 1.00 88.19 93 SER A O 1
ATOM 705 N N . ARG A 1 94 ? 11.977 -1.378 -1.604 1.00 91.50 94 ARG A N 1
ATOM 706 C CA . ARG A 1 94 ? 11.268 -1.176 -0.343 1.00 91.50 94 ARG A CA 1
ATOM 707 C C . ARG A 1 94 ? 9.925 -0.502 -0.568 1.00 91.50 94 ARG A C 1
ATOM 709 O O . ARG A 1 94 ? 9.785 0.435 -1.350 1.00 91.50 94 ARG A O 1
ATOM 716 N N . VAL A 1 95 ? 8.945 -0.989 0.177 1.00 94.00 95 VAL A N 1
ATOM 717 C CA . VAL A 1 95 ? 7.585 -0.464 0.227 1.00 94.00 95 VAL A CA 1
ATOM 718 C C . VAL A 1 95 ? 7.188 -0.347 1.686 1.00 94.00 95 VAL A C 1
ATOM 720 O O . VAL A 1 95 ? 7.448 -1.249 2.490 1.00 94.00 95 VAL A O 1
ATOM 723 N N . VAL A 1 96 ? 6.536 0.754 2.021 1.00 95.31 96 VAL A N 1
ATOM 724 C CA . VAL A 1 96 ? 5.895 0.933 3.319 1.00 95.31 96 VAL A CA 1
ATOM 725 C C . VAL A 1 96 ? 4.421 1.246 3.125 1.00 95.31 96 VAL A C 1
ATOM 727 O O . VAL A 1 96 ? 4.021 1.803 2.103 1.00 95.31 96 VAL A O 1
ATOM 730 N N . VAL A 1 97 ? 3.615 0.867 4.109 1.00 96.94 97 VAL A N 1
ATOM 731 C CA . VAL A 1 97 ? 2.218 1.287 4.218 1.00 96.94 97 VAL A CA 1
ATOM 732 C C . VAL A 1 97 ? 2.090 2.096 5.492 1.00 96.94 97 VAL A C 1
ATOM 734 O O . VAL A 1 97 ? 2.440 1.596 6.562 1.00 96.94 97 VAL A O 1
ATOM 737 N N . SER A 1 98 ? 1.589 3.318 5.383 1.00 95.88 98 SER A N 1
ATOM 738 C CA . SER A 1 98 ? 1.301 4.194 6.517 1.00 95.88 98 SER A CA 1
ATOM 739 C C . SER A 1 98 ? -0.188 4.504 6.606 1.00 95.88 98 SER A C 1
ATOM 741 O O . SER A 1 98 ? -0.940 4.303 5.647 1.00 95.88 98 SER A O 1
ATOM 743 N N . VAL A 1 99 ? -0.621 4.961 7.780 1.00 96.38 99 VAL A N 1
ATOM 744 C CA . VAL A 1 99 ? -1.954 5.545 7.967 1.00 96.38 99 VAL A CA 1
ATOM 745 C C . VAL A 1 99 ? -1.828 7.047 7.827 1.00 96.38 99 VAL A C 1
ATOM 747 O O . VAL A 1 99 ? -1.207 7.695 8.657 1.00 96.38 99 VAL A O 1
ATOM 750 N N . GLU A 1 100 ? -2.429 7.598 6.787 1.00 95.12 100 GLU A N 1
ATOM 751 C CA . GLU A 1 100 ? -2.328 9.008 6.437 1.00 95.12 100 GLU A CA 1
ATOM 752 C C . GLU A 1 100 ? -3.659 9.728 6.625 1.00 95.12 100 GLU A C 1
ATOM 754 O O . GLU A 1 100 ? -4.741 9.147 6.473 1.00 95.12 100 GLU A O 1
ATOM 759 N N . ASN A 1 101 ? -3.573 11.031 6.886 1.00 93.00 101 ASN A N 1
ATOM 760 C CA . ASN A 1 101 ? -4.707 11.930 6.740 1.00 93.00 101 ASN A CA 1
ATOM 761 C C . ASN A 1 101 ? -4.909 12.225 5.238 1.00 93.00 101 ASN A C 1
ATOM 763 O O . ASN A 1 101 ? -3.963 12.686 4.592 1.00 93.00 101 ASN A O 1
ATOM 767 N N . PRO A 1 102 ? -6.115 12.029 4.667 1.00 90.00 102 PRO A N 1
ATOM 768 C CA . PRO A 1 102 ? -6.382 12.311 3.255 1.00 90.00 102 PRO A CA 1
ATOM 769 C C . PRO A 1 102 ? -6.007 13.733 2.806 1.00 90.00 102 PRO A C 1
ATOM 771 O O . PRO A 1 102 ? -5.650 13.931 1.649 1.00 90.00 102 PRO A O 1
ATOM 774 N N . ALA A 1 103 ? -6.061 14.717 3.711 1.00 91.00 103 ALA A N 1
ATOM 775 C CA . ALA A 1 103 ? -5.705 16.108 3.423 1.00 91.00 103 ALA A CA 1
ATOM 776 C C . ALA A 1 103 ? -4.186 16.376 3.396 1.00 91.00 103 ALA A C 1
ATOM 778 O O . ALA A 1 103 ? -3.768 17.465 3.012 1.00 91.00 103 ALA A O 1
ATOM 779 N N . GLN A 1 104 ? -3.358 15.418 3.825 1.00 88.44 104 GLN A N 1
ATOM 780 C CA . GLN A 1 104 ? -1.908 15.577 4.011 1.00 88.44 104 GLN A CA 1
ATOM 781 C C . GLN A 1 104 ? -1.097 14.514 3.256 1.00 88.44 104 GLN A C 1
ATOM 783 O O . GLN A 1 104 ? 0.051 14.232 3.607 1.00 88.44 104 GLN A O 1
ATOM 788 N N . LEU A 1 105 ? -1.677 13.921 2.209 1.00 90.88 105 LEU A N 1
ATOM 789 C CA . LEU A 1 105 ? -0.955 12.999 1.339 1.00 90.88 105 LEU A CA 1
ATOM 790 C C . LEU A 1 105 ? 0.200 13.732 0.652 1.00 90.88 105 LEU A C 1
ATOM 792 O O . LEU A 1 105 ? -0.004 14.647 -0.143 1.00 90.88 105 LEU A O 1
ATOM 796 N N . GLY A 1 106 ? 1.420 13.322 0.984 1.00 86.62 106 GLY A N 1
ATOM 797 C CA . GLY A 1 106 ? 2.645 13.890 0.439 1.00 86.62 106 GLY A CA 1
ATOM 798 C C . GLY A 1 106 ? 3.422 12.911 -0.431 1.00 86.62 106 GLY A C 1
ATO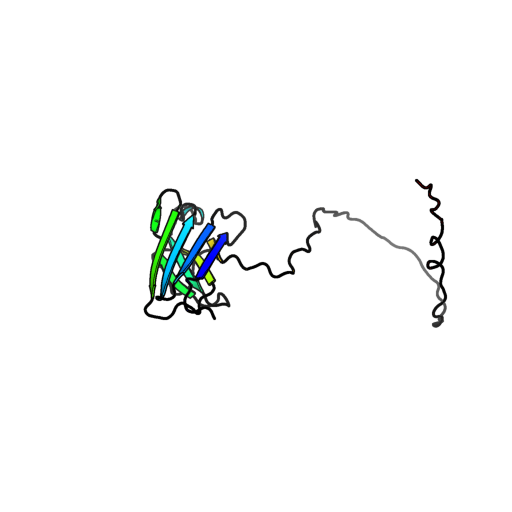M 799 O O . GLY A 1 106 ? 2.956 11.824 -0.769 1.00 86.62 106 GLY A O 1
ATOM 800 N N . GLN A 1 107 ? 4.650 13.307 -0.764 1.00 84.06 107 GLN A N 1
ATOM 801 C CA . GLN A 1 107 ? 5.602 12.445 -1.468 1.00 84.06 107 GLN A CA 1
ATOM 802 C C . GLN A 1 107 ? 6.160 11.350 -0.549 1.00 84.06 107 GLN A C 1
ATOM 804 O O . GLN A 1 107 ? 6.378 10.231 -0.999 1.00 84.06 107 GLN A O 1
ATOM 809 N N . ALA A 1 108 ? 6.312 11.638 0.744 1.00 86.56 108 ALA A N 1
ATOM 810 C CA . ALA A 1 108 ? 6.765 10.692 1.757 1.00 86.56 108 ALA A CA 1
ATOM 811 C C . ALA A 1 108 ? 5.650 10.380 2.774 1.00 86.56 108 ALA A C 1
ATOM 813 O O . ALA A 1 108 ? 4.705 11.169 2.892 1.00 86.56 108 ALA A O 1
ATOM 814 N N . PRO A 1 109 ? 5.758 9.255 3.505 1.00 89.81 109 PRO A N 1
ATOM 815 C CA . PRO A 1 109 ? 4.872 8.968 4.626 1.00 89.81 109 PRO A CA 1
ATOM 816 C C . PRO A 1 109 ? 4.980 10.064 5.691 1.00 89.81 109 PRO A C 1
ATOM 818 O O . PRO A 1 109 ? 6.086 10.377 6.135 1.00 89.81 109 PRO A O 1
ATOM 821 N N . ASN A 1 110 ? 3.845 10.614 6.115 1.00 90.19 110 ASN A N 1
ATOM 822 C CA . ASN A 1 110 ? 3.765 11.578 7.216 1.00 90.19 110 ASN A CA 1
ATOM 823 C C . ASN A 1 110 ? 3.178 10.936 8.479 1.00 90.19 110 ASN A C 1
ATOM 825 O O . ASN A 1 110 ? 3.453 11.378 9.594 1.00 90.19 110 ASN A O 1
ATOM 829 N N . GLY A 1 111 ? 2.365 9.895 8.304 1.00 90.56 111 GLY A N 1
ATOM 830 C CA . GLY A 1 111 ? 1.720 9.169 9.382 1.00 90.56 111 GLY A CA 1
ATOM 831 C C . GLY A 1 111 ? 2.495 7.942 9.874 1.00 90.56 111 GLY A C 1
ATOM 832 O O . GLY A 1 111 ? 3.583 7.619 9.383 1.00 90.56 111 GLY A O 1
ATOM 833 N N . PRO A 1 112 ? 1.942 7.218 10.864 1.00 92.81 112 PRO A N 1
ATOM 834 C CA 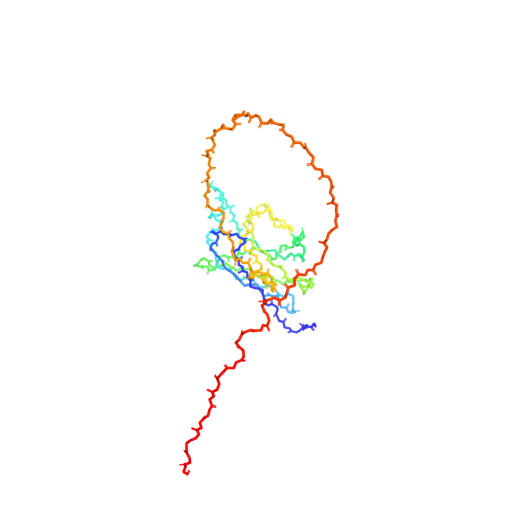. PRO A 1 112 ? 2.571 6.023 11.406 1.00 92.81 112 PRO A CA 1
ATOM 835 C C . PRO A 1 112 ? 2.698 4.931 10.340 1.00 92.81 112 PRO A C 1
ATOM 837 O O . PRO A 1 112 ? 1.734 4.583 9.655 1.00 92.81 112 PRO A O 1
ATOM 840 N N . ILE A 1 113 ? 3.897 4.354 10.236 1.00 94.69 113 ILE A N 1
ATOM 841 C CA . ILE A 1 113 ? 4.171 3.211 9.361 1.00 94.69 113 ILE A CA 1
ATOM 842 C C . ILE A 1 113 ? 3.610 1.946 10.013 1.00 94.69 113 ILE A C 1
ATOM 844 O O . ILE A 1 113 ? 4.001 1.585 11.123 1.00 94.69 113 ILE A O 1
ATOM 848 N N . ILE A 1 114 ? 2.726 1.258 9.294 1.00 96.81 114 ILE A N 1
ATOM 849 C CA . ILE A 1 114 ? 2.017 0.060 9.749 1.00 96.81 114 ILE A CA 1
ATOM 850 C C . ILE A 1 114 ? 2.631 -1.203 9.167 1.00 96.81 114 ILE A C 1
ATOM 852 O O . ILE A 1 114 ? 2.849 -2.170 9.895 1.00 96.81 114 ILE A O 1
ATOM 856 N N . LEU A 1 115 ? 2.954 -1.191 7.872 1.00 97.00 115 LEU A N 1
ATOM 857 C CA . LEU A 1 115 ? 3.649 -2.292 7.213 1.00 97.00 115 LEU A CA 1
ATOM 858 C C . LEU A 1 115 ? 4.949 -1.816 6.584 1.00 97.00 115 LEU A C 1
ATOM 860 O O . LEU A 1 115 ? 5.031 -0.711 6.048 1.00 97.00 115 LEU A O 1
ATOM 864 N N . LYS A 1 116 ? 5.947 -2.693 6.590 1.00 95.12 116 LYS A N 1
ATOM 865 C CA . LYS A 1 116 ? 7.210 -2.515 5.871 1.00 95.12 116 LYS A CA 1
ATOM 866 C C . LYS A 1 116 ? 7.638 -3.828 5.240 1.00 95.12 116 LYS A C 1
ATOM 868 O O . LYS A 1 116 ? 7.246 -4.897 5.711 1.00 95.12 116 LYS A O 1
ATOM 873 N N . VAL A 1 117 ? 8.450 -3.758 4.190 1.00 94.00 117 VAL A N 1
ATOM 874 C CA . VAL A 1 117 ? 9.047 -4.959 3.594 1.00 94.00 117 VAL A CA 1
ATOM 875 C C . VAL A 1 117 ? 9.804 -5.748 4.662 1.00 94.00 117 VAL A C 1
ATOM 877 O O . VAL A 1 117 ? 10.556 -5.188 5.460 1.00 94.00 117 VAL A O 1
ATOM 880 N N . LYS A 1 118 ? 9.570 -7.059 4.689 1.00 91.25 118 LYS A N 1
ATOM 881 C CA . LYS A 1 118 ? 10.314 -8.005 5.506 1.00 91.25 118 LYS A CA 1
ATOM 882 C C . LYS A 1 118 ? 11.745 -8.036 4.995 1.00 91.25 118 LYS A C 1
ATOM 884 O O . LYS A 1 118 ? 12.024 -8.576 3.927 1.00 91.25 118 LYS A O 1
ATOM 889 N N . GLU A 1 119 ? 12.640 -7.437 5.762 1.00 82.31 119 GLU A N 1
ATOM 890 C CA . GLU A 1 119 ? 14.061 -7.505 5.471 1.00 82.31 119 GLU A CA 1
ATOM 891 C C . GLU A 1 119 ? 14.526 -8.955 5.661 1.00 82.31 119 GLU A C 1
ATOM 893 O O . GLU A 1 119 ? 14.142 -9.599 6.649 1.00 82.31 119 GLU A O 1
ATOM 898 N N . PRO A 1 120 ? 15.310 -9.508 4.719 1.00 67.06 120 PRO A N 1
ATOM 899 C CA . PRO A 1 120 ? 15.959 -10.782 4.948 1.00 67.06 120 PRO A CA 1
ATOM 900 C C . PRO A 1 120 ? 16.842 -10.588 6.174 1.00 67.06 120 PRO A C 1
ATOM 902 O O . PRO A 1 120 ? 17.755 -9.762 6.164 1.00 67.06 120 PRO A O 1
ATOM 905 N N . MET A 1 121 ? 16.528 -11.300 7.256 1.00 57.78 121 MET A N 1
ATOM 906 C CA . MET A 1 121 ? 17.405 -11.332 8.412 1.00 57.78 121 MET A CA 1
ATOM 907 C C . MET A 1 121 ? 18.743 -11.865 7.905 1.00 57.78 121 MET A C 1
ATOM 909 O O . MET A 1 121 ? 18.857 -13.041 7.561 1.00 57.78 121 MET A O 1
ATOM 913 N N . GLY A 1 122 ? 19.734 -10.979 7.776 1.00 51.03 122 GLY A N 1
ATOM 914 C CA . GLY A 1 122 ? 21.107 -11.389 7.521 1.00 51.03 122 GLY A CA 1
ATOM 915 C C . GLY A 1 122 ? 21.507 -12.418 8.575 1.00 51.03 122 GLY A C 1
ATOM 916 O O . GLY A 1 122 ? 20.948 -12.420 9.673 1.00 51.03 122 GLY A O 1
ATOM 917 N N . MET A 1 123 ? 22.456 -13.289 8.239 1.00 49.62 123 MET A N 1
ATOM 918 C CA . MET A 1 123 ? 22.915 -14.464 9.000 1.00 49.62 123 MET A CA 1
ATOM 919 C C . MET A 1 123 ? 23.385 -14.227 10.464 1.00 49.62 123 MET A C 1
ATOM 921 O O . MET A 1 123 ? 24.068 -15.068 11.029 1.00 49.62 123 MET A O 1
ATOM 925 N N . MET A 1 124 ? 23.040 -13.111 11.110 1.00 49.69 124 MET A N 1
ATOM 926 C CA . MET A 1 124 ? 23.577 -12.635 12.387 1.00 49.69 124 MET A CA 1
ATOM 927 C C . MET A 1 124 ? 22.504 -12.205 13.410 1.00 49.69 124 MET A C 1
ATOM 929 O O . MET A 1 124 ? 22.773 -11.354 14.249 1.00 49.69 124 MET A O 1
ATOM 933 N N . THR A 1 125 ? 21.288 -12.763 13.392 1.00 52.53 125 THR A N 1
ATOM 934 C CA . THR A 1 125 ? 20.298 -12.541 14.485 1.00 52.53 125 THR A CA 1
ATOM 935 C C . THR A 1 125 ? 19.975 -13.786 15.312 1.00 52.53 125 THR A C 1
ATOM 937 O O . THR A 1 125 ? 19.160 -13.727 16.228 1.00 52.53 125 THR A O 1
ATOM 940 N N . PHE A 1 126 ? 20.688 -14.893 15.085 1.00 54.31 126 PHE A N 1
ATOM 941 C CA . PHE A 1 126 ? 20.552 -16.134 15.859 1.00 54.31 126 PHE A CA 1
ATOM 942 C C . PHE A 1 126 ? 21.436 -16.199 17.117 1.00 54.31 126 PHE A C 1
ATOM 944 O O . PHE A 1 126 ? 21.805 -17.279 17.561 1.00 54.31 126 PHE A O 1
ATOM 951 N N . LEU A 1 127 ? 21.754 -15.052 17.721 1.00 50.59 127 LEU A N 1
ATOM 952 C CA . LEU A 1 127 ? 22.289 -14.994 19.082 1.00 50.59 127 LEU A CA 1
ATOM 953 C C . LEU A 1 127 ? 21.356 -14.148 19.952 1.00 50.59 127 LEU A C 1
ATOM 955 O O . LEU A 1 127 ? 21.635 -13.006 20.299 1.00 50.59 127 LEU A O 1
ATOM 959 N N . THR A 1 128 ? 20.219 -14.731 20.309 1.00 46.50 128 THR A N 1
ATOM 960 C CA . THR A 1 128 ? 19.650 -14.505 21.646 1.00 46.50 128 THR A CA 1
ATOM 961 C C . THR A 1 128 ? 19.949 -15.768 22.462 1.00 46.50 128 THR A C 1
ATOM 963 O O . THR A 1 128 ? 20.042 -16.832 21.849 1.00 46.50 128 THR A O 1
ATOM 966 N N . PRO A 1 129 ? 20.117 -15.708 23.801 1.00 45.62 129 PRO A N 1
ATOM 967 C CA . PRO A 1 129 ? 19.420 -14.773 24.693 1.00 45.62 129 PRO A CA 1
ATOM 968 C C . PRO A 1 129 ? 20.267 -14.219 25.859 1.00 45.62 129 PRO A C 1
ATOM 970 O O . PRO A 1 129 ? 21.249 -14.824 26.261 1.00 45.62 129 PRO A O 1
ATOM 973 N N . MET A 1 130 ? 19.806 -13.155 26.525 1.00 38.84 130 MET A N 1
ATOM 974 C CA . MET A 1 130 ? 19.638 -13.241 27.982 1.00 38.84 130 MET A CA 1
ATOM 975 C C . MET A 1 130 ? 18.747 -12.138 28.552 1.00 38.84 130 MET A C 1
ATOM 977 O O . MET A 1 130 ? 18.777 -10.974 28.167 1.00 38.84 130 MET A O 1
ATOM 981 N N . LYS A 1 131 ? 17.913 -12.606 29.474 1.00 43.38 131 LYS A N 1
ATOM 982 C CA . LYS A 1 131 ? 16.939 -11.902 30.294 1.00 43.38 131 LYS A CA 1
ATOM 983 C C . LYS A 1 131 ? 17.644 -10.852 31.156 1.00 43.38 131 LYS A C 1
ATOM 985 O O . LYS A 1 131 ? 18.501 -11.220 31.947 1.00 43.38 131 LYS A O 1
ATOM 990 N N . ASN A 1 132 ? 17.195 -9.603 31.107 1.00 45.56 132 ASN A N 1
ATOM 991 C CA . ASN A 1 132 ? 17.354 -8.680 32.231 1.00 45.56 132 ASN A CA 1
ATOM 992 C C . ASN A 1 132 ? 15.977 -8.473 32.859 1.00 45.56 132 ASN A C 1
ATOM 994 O O . ASN A 1 132 ? 15.263 -7.517 32.572 1.00 45.56 132 ASN A O 1
ATOM 998 N N . THR A 1 133 ? 15.586 -9.432 33.693 1.00 45.09 133 THR A N 1
ATOM 999 C CA . THR A 1 133 ? 14.463 -9.294 34.616 1.00 45.09 133 THR A CA 1
ATOM 1000 C C . THR A 1 133 ? 14.989 -9.630 36.000 1.00 45.09 133 THR A C 1
ATOM 1002 O O . THR A 1 133 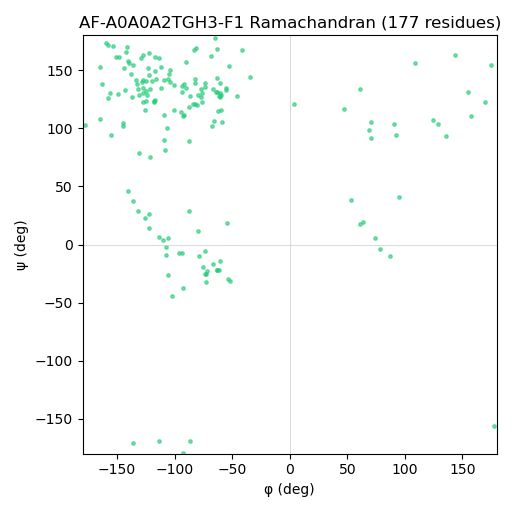? 15.403 -10.764 36.213 1.00 45.09 133 THR A O 1
ATOM 1005 N N . ALA A 1 134 ? 14.971 -8.626 36.883 1.00 42.12 134 ALA A N 1
ATOM 1006 C CA . ALA A 1 134 ? 14.921 -8.679 38.351 1.00 42.12 134 ALA A CA 1
ATOM 1007 C C . ALA A 1 134 ? 15.911 -7.697 39.006 1.00 42.12 134 ALA A C 1
ATOM 1009 O O . ALA A 1 134 ? 17.078 -7.984 39.242 1.00 42.12 134 ALA A O 1
ATOM 1010 N N . THR A 1 135 ? 15.383 -6.514 39.312 1.00 45.09 135 THR A N 1
ATOM 1011 C CA . THR A 1 135 ? 15.454 -5.874 40.635 1.00 45.09 135 THR A CA 1
ATOM 1012 C C . THR A 1 135 ? 16.278 -6.588 41.718 1.00 45.09 135 THR A C 1
ATOM 1014 O O . THR A 1 135 ? 15.890 -7.654 42.187 1.00 45.09 135 THR A O 1
ATOM 1017 N N . THR A 1 136 ? 17.294 -5.908 42.255 1.00 48.06 136 THR A N 1
ATOM 1018 C CA . THR A 1 136 ? 17.545 -5.854 43.708 1.00 48.06 136 THR A CA 1
ATOM 1019 C C . THR A 1 136 ? 18.084 -4.473 44.068 1.00 48.06 136 THR A C 1
ATOM 1021 O O . THR A 1 136 ? 19.240 -4.146 43.819 1.00 48.06 136 THR A O 1
ATOM 1024 N N . VAL A 1 137 ? 17.211 -3.659 44.660 1.00 52.03 137 VAL A N 1
ATOM 1025 C CA . VAL A 1 137 ? 17.587 -2.532 45.511 1.00 52.03 137 VAL A CA 1
ATOM 1026 C C . VAL A 1 137 ? 17.620 -3.068 46.943 1.00 52.03 137 VAL A C 1
ATOM 1028 O O . VAL A 1 137 ? 16.582 -3.408 47.496 1.00 52.03 137 VAL A O 1
ATOM 1031 N N . TRP A 1 138 ? 18.817 -3.146 47.515 1.00 44.91 138 TRP A N 1
ATOM 1032 C CA . TRP A 1 138 ? 19.135 -3.183 48.949 1.00 44.91 138 TRP A CA 1
ATOM 1033 C C . TRP A 1 138 ? 20.574 -2.639 48.990 1.00 44.91 138 TRP A C 1
ATOM 1035 O O . TRP A 1 138 ? 21.512 -3.318 48.608 1.00 44.91 138 TRP A O 1
ATOM 1045 N N . GLY A 1 139 ? 20.832 -1.354 49.208 1.00 39.88 139 GLY A N 1
ATOM 1046 C CA . GLY A 1 139 ? 20.323 -0.590 50.326 1.00 39.88 139 GLY A CA 1
ATOM 1047 C C . GLY A 1 139 ? 21.021 -1.071 51.591 1.00 39.88 139 GLY A C 1
ATOM 1048 O O . GLY A 1 139 ? 20.491 -1.960 52.239 1.00 39.88 139 GLY A O 1
ATOM 1049 N N . LYS A 1 140 ? 22.141 -0.414 51.934 1.00 47.31 140 LYS A N 1
ATOM 1050 C CA . LYS A 1 140 ? 22.650 -0.130 53.294 1.00 47.31 140 LYS A CA 1
ATOM 1051 C C . LYS A 1 140 ? 24.083 -0.607 53.606 1.00 47.31 140 LYS A C 1
ATOM 1053 O O . LYS A 1 140 ? 24.329 -1.761 53.908 1.00 47.31 140 LYS A O 1
ATOM 1058 N N . ILE A 1 141 ? 24.954 0.409 53.669 1.00 54.53 141 ILE A N 1
ATOM 1059 C CA . ILE A 1 141 ? 26.010 0.634 54.671 1.00 54.53 141 ILE A CA 1
ATOM 1060 C C . ILE A 1 141 ? 27.192 -0.351 54.646 1.00 54.53 141 ILE A C 1
ATOM 1062 O O . ILE A 1 141 ? 27.170 -1.378 55.310 1.00 54.53 141 ILE A O 1
ATOM 1066 N N . SER A 1 142 ? 28.298 0.049 54.012 1.00 42.41 142 SER A N 1
ATOM 1067 C CA . SER A 1 142 ? 29.625 -0.431 54.415 1.00 42.41 142 SER A CA 1
ATOM 1068 C C . SER A 1 142 ? 30.363 0.730 55.073 1.00 42.41 142 SER A C 1
ATOM 1070 O O . SER A 1 142 ? 30.998 1.553 54.417 1.00 42.41 142 SER A O 1
ATOM 1072 N N . GLY A 1 143 ? 30.185 0.839 56.388 1.00 42.75 143 GLY A N 1
ATOM 1073 C CA . GLY A 1 143 ? 31.040 1.651 57.236 1.00 42.75 143 GLY A CA 1
ATOM 1074 C C . GLY A 1 143 ? 32.400 0.975 57.418 1.00 42.75 143 GLY A C 1
ATOM 1075 O O . GLY A 1 143 ? 32.471 -0.236 57.581 1.00 42.75 143 GLY A O 1
ATOM 1076 N N . LEU A 1 144 ? 33.448 1.799 57.365 1.00 43.34 144 LEU A N 1
ATOM 1077 C CA . LEU A 1 144 ? 34.518 1.894 58.363 1.00 43.34 144 LEU A CA 1
ATOM 1078 C C . LEU A 1 144 ? 35.174 0.579 58.869 1.00 43.34 144 LEU A C 1
ATOM 1080 O O . LEU A 1 144 ? 34.558 -0.161 59.625 1.00 43.34 144 LEU A O 1
ATOM 1084 N N . ILE A 1 145 ? 36.485 0.403 58.607 1.00 47.31 145 ILE A N 1
ATOM 1085 C CA . ILE A 1 145 ? 37.591 0.365 59.609 1.00 47.31 145 ILE A CA 1
ATOM 1086 C C . ILE A 1 145 ? 38.825 -0.438 59.118 1.00 47.31 145 ILE A C 1
ATOM 1088 O O . ILE A 1 145 ? 38.719 -1.590 58.720 1.00 47.31 145 ILE A O 1
ATOM 1092 N N . ASN A 1 146 ? 39.991 0.211 59.290 1.00 35.28 146 ASN A N 1
ATOM 1093 C CA . ASN A 1 146 ? 41.387 -0.262 59.399 1.00 35.28 146 ASN A CA 1
ATOM 1094 C C . ASN A 1 146 ? 42.018 -1.033 58.224 1.00 35.28 146 ASN A C 1
ATOM 1096 O O . ASN A 1 146 ? 41.485 -1.991 57.704 1.00 35.28 146 ASN A O 1
ATOM 1100 N N . GLY A 1 147 ? 43.236 -0.734 57.777 1.00 36.19 147 GLY A N 1
ATOM 1101 C CA . GLY A 1 147 ? 44.322 -0.035 58.450 1.00 36.19 147 GLY A CA 1
ATOM 1102 C C . GLY A 1 147 ? 45.600 -0.867 58.332 1.00 36.19 147 GLY A C 1
ATOM 1103 O O . GLY A 1 147 ? 45.793 -1.803 59.093 1.00 36.19 147 GLY A O 1
ATOM 1104 N N . ARG A 1 148 ? 46.492 -0.433 57.429 1.00 34.19 148 ARG A N 1
ATOM 1105 C CA . ARG A 1 148 ? 47.961 -0.570 57.510 1.00 34.19 148 ARG A CA 1
ATOM 1106 C C . ARG A 1 148 ? 48.571 -1.980 57.337 1.00 34.19 148 ARG A C 1
ATOM 1108 O O . ARG A 1 148 ? 48.669 -2.738 58.291 1.00 34.19 148 ARG A O 1
ATOM 1115 N N . LYS A 1 149 ? 49.178 -2.224 56.163 1.00 36.94 149 LYS A N 1
ATOM 1116 C CA . LYS A 1 149 ? 50.638 -2.437 55.944 1.00 36.94 149 LYS A CA 1
ATOM 1117 C C . LYS A 1 149 ? 50.916 -2.943 54.506 1.00 36.94 149 LYS A C 1
ATOM 1119 O O . LYS A 1 149 ? 50.400 -3.971 54.099 1.00 36.94 149 LYS A O 1
ATOM 1124 N N . LYS A 1 150 ? 51.749 -2.204 53.760 1.00 39.12 150 LYS A N 1
ATOM 1125 C CA . LYS A 1 150 ? 52.621 -2.681 52.649 1.00 39.12 150 LYS A CA 1
ATOM 1126 C C . LYS A 1 150 ? 53.927 -3.242 53.274 1.00 39.12 150 LYS A C 1
ATOM 1128 O O . LYS A 1 150 ? 54.121 -2.915 54.451 1.00 39.12 150 LYS A O 1
ATOM 1133 N N . PRO A 1 151 ? 54.848 -3.982 52.598 1.00 42.47 151 PRO A N 1
ATOM 1134 C CA . PRO A 1 151 ? 55.255 -3.965 51.167 1.00 42.47 151 PRO A CA 1
ATOM 1135 C C . PRO A 1 151 ? 55.412 -5.407 50.581 1.00 42.47 151 PRO A C 1
ATOM 1137 O O . PRO A 1 151 ? 54.971 -6.339 51.230 1.00 42.47 151 PRO A O 1
ATOM 1140 N N . ALA A 1 152 ? 55.926 -5.747 49.391 1.00 36.12 152 ALA A N 1
ATOM 1141 C CA . ALA A 1 152 ? 56.888 -5.158 48.463 1.00 36.12 152 ALA A CA 1
ATOM 1142 C C . ALA A 1 152 ? 56.684 -5.698 47.024 1.00 36.12 152 ALA A C 1
ATOM 1144 O O . ALA A 1 152 ? 55.903 -6.610 46.775 1.00 36.12 152 ALA A O 1
ATOM 1145 N N . ILE A 1 153 ? 57.411 -5.073 46.104 1.00 37.62 153 ILE A N 1
ATOM 1146 C CA . ILE A 1 153 ? 57.493 -5.269 44.653 1.00 37.62 153 ILE A CA 1
ATOM 1147 C C . ILE A 1 153 ? 58.260 -6.561 44.312 1.00 37.62 153 ILE A C 1
ATOM 1149 O O . ILE A 1 153 ? 59.347 -6.749 44.849 1.00 37.62 153 ILE A O 1
ATOM 1153 N N . ASN A 1 154 ? 57.762 -7.372 43.369 1.00 33.62 154 ASN A N 1
ATOM 1154 C CA . ASN A 1 154 ? 58.596 -7.994 42.327 1.00 33.62 154 ASN A CA 1
ATOM 1155 C C . ASN A 1 154 ? 57.728 -8.400 41.110 1.00 33.62 154 ASN A C 1
ATOM 1157 O O . ASN A 1 154 ? 56.719 -9.081 41.307 1.00 33.62 154 ASN A O 1
ATOM 1161 N N . PRO A 1 155 ? 58.059 -7.977 39.876 1.00 47.97 155 PRO A N 1
ATOM 1162 C CA . PRO A 1 155 ? 57.541 -8.584 38.656 1.00 47.97 155 PRO A CA 1
ATOM 1163 C C . PRO A 1 155 ? 58.350 -9.855 38.332 1.00 47.97 155 PRO A C 1
ATOM 1165 O O . PRO A 1 155 ? 59.415 -10.061 38.901 1.00 47.97 155 PRO A O 1
ATOM 1168 N N . GLU A 1 156 ? 57.863 -10.656 37.381 1.00 37.59 156 GLU A N 1
ATOM 1169 C CA . GLU A 1 156 ? 58.600 -11.748 36.715 1.00 37.59 156 GLU A CA 1
ATOM 1170 C C . GLU A 1 156 ? 58.485 -13.157 37.330 1.00 37.59 156 GLU A C 1
ATOM 1172 O O . GLU A 1 156 ? 59.242 -13.562 38.204 1.00 37.59 156 GLU A O 1
ATOM 1177 N N . ALA A 1 157 ? 57.539 -13.933 36.788 1.00 36.28 157 ALA A N 1
ATOM 1178 C CA . ALA A 1 157 ? 57.732 -15.340 36.425 1.00 36.28 157 ALA A CA 1
ATOM 1179 C C . ALA A 1 157 ? 56.582 -15.784 35.499 1.00 36.28 157 ALA A C 1
ATOM 1181 O O . ALA A 1 157 ? 55.434 -15.921 35.920 1.00 36.28 157 ALA A O 1
ATOM 1182 N N . ALA A 1 158 ? 56.890 -15.980 34.218 1.00 46.66 158 ALA A N 1
ATOM 1183 C CA . ALA A 1 158 ? 56.108 -16.821 33.309 1.00 46.66 158 ALA A CA 1
ATOM 1184 C C . ALA A 1 158 ? 56.603 -18.295 33.439 1.00 46.66 158 ALA A C 1
ATOM 1186 O O . ALA A 1 158 ? 57.457 -18.570 34.279 1.00 46.66 158 ALA A O 1
ATOM 1187 N N . PRO A 1 159 ? 56.213 -19.246 32.573 1.00 54.97 159 PRO A N 1
ATOM 1188 C CA . PRO A 1 159 ? 54.941 -19.979 32.532 1.00 54.97 159 PRO A CA 1
ATOM 1189 C C . PRO A 1 159 ? 55.174 -21.511 32.508 1.00 54.97 159 PRO A C 1
ATOM 1191 O O . PRO A 1 159 ? 55.839 -21.997 31.605 1.00 54.97 159 PRO A O 1
ATOM 1194 N N . ILE A 1 160 ? 54.658 -22.318 33.441 1.00 43.81 160 ILE A N 1
ATOM 1195 C CA . ILE A 1 160 ? 54.919 -23.783 33.485 1.00 43.81 160 ILE A CA 1
ATOM 1196 C C . ILE A 1 160 ? 53.721 -24.417 34.250 1.00 43.81 160 ILE A C 1
ATOM 1198 O O . ILE A 1 160 ? 53.398 -23.907 35.313 1.00 43.81 160 ILE A O 1
ATOM 1202 N N . SER A 1 161 ? 52.980 -25.474 33.869 1.00 43.97 161 SER A N 1
ATOM 1203 C CA . SER A 1 161 ? 53.045 -26.491 32.795 1.00 43.97 161 SER A CA 1
ATOM 1204 C C . SER A 1 161 ? 51.860 -27.502 32.961 1.00 43.97 161 SER A C 1
ATOM 1206 O O . SER A 1 161 ? 50.839 -27.085 33.502 1.00 43.97 161 SER A O 1
ATOM 1208 N N . PRO A 1 162 ? 51.876 -28.769 32.477 1.00 50.75 162 PRO A N 1
ATOM 1209 C CA . PRO A 1 162 ? 51.085 -29.212 31.334 1.00 50.75 162 PRO A CA 1
ATOM 1210 C C . PRO A 1 162 ? 50.320 -30.511 31.671 1.00 50.75 162 PRO A C 1
ATOM 1212 O O . PRO A 1 162 ? 50.774 -31.594 31.325 1.00 50.75 162 PRO A O 1
ATOM 1215 N N . GLU A 1 163 ? 49.202 -30.448 32.390 1.00 48.00 163 GLU A N 1
ATOM 1216 C CA . GLU A 1 163 ? 48.669 -31.666 33.037 1.00 48.00 163 GLU A CA 1
ATOM 1217 C C . GLU A 1 163 ? 47.243 -32.069 32.645 1.00 48.00 163 GLU A C 1
ATOM 1219 O O . GLU A 1 163 ? 46.564 -32.760 33.393 1.00 48.00 163 GLU A O 1
ATOM 1224 N N . LEU A 1 164 ? 46.780 -31.701 31.444 1.00 45.44 164 LEU A N 1
ATOM 1225 C CA . LEU A 1 164 ? 45.502 -32.198 30.901 1.00 45.44 164 LEU A CA 1
ATOM 1226 C C . LEU A 1 164 ? 45.584 -32.618 29.421 1.00 45.44 164 LEU A C 1
ATOM 1228 O O . LEU A 1 164 ? 44.646 -32.410 28.658 1.00 45.44 164 LEU A O 1
ATOM 1232 N N . LEU A 1 165 ? 46.705 -33.223 29.004 1.00 50.62 165 LEU A N 1
ATOM 1233 C CA . LEU A 1 165 ? 46.839 -33.857 27.678 1.00 50.62 165 LEU A CA 1
ATOM 1234 C C . LEU A 1 165 ? 47.215 -35.353 27.704 1.00 50.62 165 LEU A C 1
ATOM 1236 O O . LEU A 1 165 ? 47.572 -35.895 26.663 1.00 50.62 165 LEU A O 1
ATOM 1240 N N . GLN A 1 166 ? 4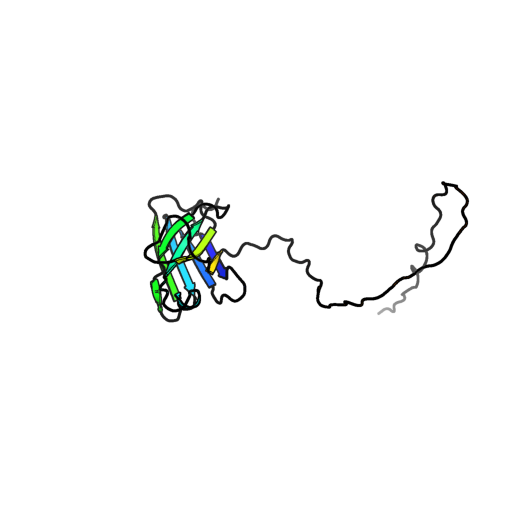7.121 -36.059 28.838 1.00 52.44 166 GLN A N 1
ATOM 1241 C CA . GLN A 1 166 ? 47.549 -37.471 28.901 1.00 52.44 166 GLN A CA 1
ATOM 1242 C C . GLN A 1 166 ? 46.663 -38.403 29.741 1.00 52.44 166 GLN A C 1
ATOM 1244 O O . GLN A 1 166 ? 47.174 -39.228 30.491 1.00 52.44 166 GLN A O 1
ATOM 1249 N N . SER A 1 167 ? 45.336 -38.359 29.602 1.00 46.19 167 SER A N 1
ATOM 1250 C CA . SER A 1 167 ? 44.544 -39.499 30.083 1.00 46.19 167 SER A CA 1
ATOM 1251 C C . SER A 1 167 ? 43.270 -39.710 29.275 1.00 46.19 167 SER A C 1
ATOM 1253 O O . SER A 1 167 ? 42.501 -38.772 29.092 1.00 46.19 167 SER A O 1
ATOM 1255 N N . LEU A 1 168 ? 43.076 -40.963 28.841 1.00 44.66 168 LEU A N 1
ATOM 1256 C CA . LEU A 1 168 ? 41.914 -41.553 28.153 1.00 44.66 168 LEU A CA 1
ATOM 1257 C C . LEU A 1 168 ? 41.947 -41.611 26.614 1.00 44.66 168 LEU A C 1
ATOM 1259 O O . LEU A 1 168 ? 40.923 -41.490 25.953 1.00 44.66 168 LEU A O 1
ATOM 1263 N N . ASN A 1 169 ? 43.110 -41.944 26.049 1.00 46.50 169 ASN A N 1
ATOM 1264 C CA . ASN A 1 169 ? 43.171 -42.870 24.911 1.00 46.50 169 ASN A CA 1
ATOM 1265 C C . ASN A 1 169 ? 43.737 -44.203 25.422 1.00 46.50 169 ASN A C 1
ATOM 1267 O O . ASN A 1 169 ? 44.951 -44.279 25.612 1.00 46.50 169 ASN A O 1
ATOM 1271 N N . GLN A 1 170 ? 42.865 -45.193 25.674 1.00 44.06 170 GLN A N 1
ATOM 1272 C CA . GLN A 1 170 ? 43.079 -46.655 25.541 1.00 44.06 170 GLN A CA 1
ATOM 1273 C C . GLN A 1 170 ? 42.104 -47.463 26.420 1.00 44.06 170 GLN A C 1
ATOM 1275 O O . GLN A 1 170 ? 42.240 -47.465 27.639 1.00 44.06 170 GLN A O 1
ATOM 1280 N N . MET A 1 171 ? 41.160 -48.168 25.787 1.00 40.31 171 MET A N 1
ATOM 1281 C CA . MET A 1 171 ? 40.906 -49.617 25.946 1.00 40.31 171 MET A CA 1
ATOM 1282 C C . MET A 1 171 ? 39.756 -49.983 24.984 1.00 40.31 171 MET A C 1
ATOM 1284 O O . MET A 1 171 ? 38.664 -49.442 25.108 1.00 40.31 171 MET A O 1
ATOM 1288 N N . ASP A 1 172 ? 40.037 -50.598 23.837 1.00 41.97 172 ASP A N 1
ATOM 1289 C CA . ASP A 1 172 ? 40.226 -52.046 23.621 1.00 41.97 172 ASP A CA 1
ATOM 1290 C C . ASP A 1 172 ? 38.889 -52.714 23.251 1.00 41.97 172 ASP A C 1
ATOM 1292 O O . ASP A 1 172 ? 38.009 -52.882 24.093 1.00 41.97 172 ASP A O 1
ATOM 1296 N N . VAL A 1 173 ? 38.719 -53.030 21.963 1.00 48.59 173 VAL A N 1
ATOM 1297 C CA . VAL A 1 173 ? 37.647 -53.905 21.474 1.00 48.59 173 VAL A CA 1
ATOM 1298 C C . VAL A 1 173 ? 38.188 -54.729 20.310 1.00 48.59 173 VAL A C 1
ATOM 1300 O O . VAL A 1 173 ? 38.299 -54.227 19.197 1.00 48.59 173 VAL A O 1
ATOM 1303 N N . ASP A 1 174 ? 38.512 -55.987 20.588 1.00 46.66 174 ASP A N 1
ATOM 1304 C CA . ASP A 1 174 ? 38.209 -57.139 19.731 1.00 46.66 174 ASP A CA 1
ATOM 1305 C C . ASP A 1 174 ? 38.406 -58.429 20.561 1.00 46.66 174 ASP A C 1
ATOM 1307 O O . ASP A 1 174 ? 39.175 -58.393 21.527 1.00 46.66 174 ASP A O 1
ATOM 1311 N N . PRO A 1 175 ? 37.726 -59.564 20.273 1.00 54.62 175 PRO A N 1
ATOM 1312 C CA . PRO A 1 175 ? 37.667 -60.136 18.925 1.00 54.62 175 PRO A CA 1
ATOM 1313 C C . PRO A 1 175 ? 36.326 -60.760 18.475 1.00 54.62 175 PRO A C 1
ATOM 1315 O O . PRO A 1 175 ? 35.408 -61.011 19.257 1.00 54.62 175 PRO A O 1
ATOM 1318 N N . GLU A 1 176 ? 36.291 -61.059 17.169 1.00 47.84 176 GLU A N 1
ATOM 1319 C CA . GLU A 1 176 ? 35.324 -61.868 16.404 1.00 47.84 176 GLU A CA 1
ATOM 1320 C C . GLU A 1 176 ? 34.837 -63.170 17.087 1.00 47.84 176 GLU A C 1
ATOM 1322 O O . GLU A 1 176 ? 35.500 -63.735 17.963 1.00 47.84 176 GLU A O 1
ATOM 1327 N N . PRO A 1 177 ? 33.771 -63.791 16.533 1.00 50.41 177 PRO A N 1
ATOM 1328 C CA . PRO A 1 177 ? 34.073 -65.014 15.784 1.00 50.41 177 PRO A CA 1
ATOM 1329 C C . PRO A 1 177 ? 33.331 -65.196 14.446 1.00 50.41 177 PRO A C 1
ATOM 1331 O O . PRO A 1 177 ? 32.156 -64.878 14.275 1.00 50.41 177 PRO A O 1
ATOM 1334 N N . LYS A 1 178 ? 34.082 -65.835 13.544 1.00 42.56 178 LYS A N 1
ATOM 1335 C CA . LYS A 1 178 ? 33.761 -66.467 12.256 1.00 42.56 178 LYS A CA 1
ATOM 1336 C C . LYS A 1 178 ? 32.394 -67.160 12.142 1.00 42.56 178 LYS A C 1
ATOM 1338 O O . LYS A 1 178 ? 32.029 -67.967 13.002 1.00 42.56 178 LYS A O 1
ATOM 1343 N N . LYS A 1 179 ? 31.808 -67.057 10.944 1.00 41.53 179 LYS A N 1
ATOM 1344 C CA . LYS A 1 179 ? 31.377 -68.222 10.154 1.00 41.53 179 LYS A CA 1
ATOM 1345 C C . LYS A 1 179 ? 31.382 -67.928 8.660 1.00 41.53 179 LYS A C 1
ATOM 1347 O O . LYS A 1 179 ? 30.910 -66.835 8.289 1.00 41.53 179 LYS A O 1
#

Foldseek 3Di:
DPLQDWDKFKKDFPDPPFDKIKIWTQGSQQKIKIKMQGDQLCVQDDPPDDWFKWKWQAAPVNPWTATQGTWDDPDDSMTMGIDHDPDGPPRGPKMWIFIDDPVPDDRHDPHDTTMITDDDPPPPPPDDDDDPDDDDDDDDDDDDDDDDDDDDDDDDDDDDDDPPPDDDDDDDDDDDDDD

Mean predicted aligned error: 16.49 Å

Secondary structure (DSSP, 8-state):
--TTSPEEEEEEESSTT---EEEEEE-TTSEEEEEEE---GGGGS-TT---EEEEEEE-TTSSSEEEEEEPEEEETTEEEEEEE-SS--TT--EEEEEEE-GGG--SS--S-EEEEE-----TT---------------------------------------SSSS------------